Protein AF-A0A8K0N7I7-F1 (afdb_monomer)

Organism: Cocos nucifera (NCBI:txid13894)

Sequence (307 aa):
MAELRREDPPRVVSVLSSVLRRVAELNDLAMHGRLAAPRHRASAFHVPRIPGISVHSYLERIFRHADCSPTCYVVAYVYLDRFTQRQPPVFINSLNIHRLLLTSILTAVKFMERMKETTNSSKKNTHQTEVEHDRNSHVYQPAWEPNMVSNGPLENAAARNKVEETSHEFRTILRKVFEEVESKSREAEQAMHLDHIAFKLFREKYGLGDDRKYVGSVPGVEVGDEFHLRVELCIVGLHHQHLAGIDFVNQGEKNVAISIASSGRYSDVKGKSDILIYPGSGMPNKDQTLDHGNLALKNIMETKTPV

Radius of gyration: 25.12 Å; Cα contacts (8 Å, |Δi|>4): 268; chains: 1; bounding box: 60×65×74 Å

Nearest PDB structures (foldseek):
  6a5n-assembly1_A  TM=9.234E-01  e=1.129E-08  Arabidopsis thaliana
  6a5k-assembly1_A  TM=8.564E-01  e=2.926E-06  Arabidopsis thaliana
  4qeo-assembly1_A  TM=7.665E-01  e=1.211E-04  Arabidopsis thaliana
  8qhc-assembly1_A  TM=2.001E-01  e=5.006E+00  Legionella pneumophila

Solvent-accessible surface area (backbone atoms only — not comparable to full-atom values): 18660 Å² total; per-residue (Å²): 135,83,81,76,78,84,71,76,76,57,68,66,50,62,52,50,25,53,51,53,47,51,48,12,53,54,42,48,57,60,55,76,73,55,86,75,82,71,86,65,72,77,52,93,40,57,48,100,59,65,66,96,62,52,61,46,64,47,50,46,48,46,53,79,70,61,85,57,60,76,64,27,56,58,48,13,49,56,47,49,55,53,47,38,69,76,38,76,87,56,76,59,19,68,39,24,45,71,49,46,50,50,53,26,32,55,51,26,46,54,50,54,47,50,57,53,44,54,67,48,48,77,63,64,83,72,73,87,74,77,93,72,83,76,88,66,83,78,80,81,64,77,74,74,62,98,79,70,95,69,74,52,75,64,57,47,50,52,31,27,52,49,42,53,50,52,52,51,52,47,52,51,44,36,49,52,54,48,53,58,44,53,78,72,51,91,72,89,86,45,56,82,57,44,53,52,50,28,47,51,53,42,37,74,72,72,46,71,71,78,93,65,77,49,48,48,80,47,80,38,63,58,96,84,71,87,70,96,45,64,63,54,33,37,75,66,50,62,34,82,45,84,79,55,51,50,31,67,46,80,57,91,97,42,48,29,32,28,26,72,57,91,76,72,86,54,91,59,48,74,59,66,99,90,45,79,50,78,80,70,71,62,59,90,100,50,84,66,61,86,44,72,54,40,34,7,54,52,38,20,69,76,71,69,51,55,97

pLDDT: mean 72.7, std 19.6, range [24.25, 96.19]

Foldseek 3Di:
DDDQPPDDPPVLLVVCLVVLVVQQVVVVVVVVPDPDDDPPPCPPQFDPDQDPDRSSRLSVVCVSPVVADSVLSVQLVVVLVVVCVVPVVDGRHRRGVSSSSVVSSVVSRVVVVVVVVVVCVVVVVPDDDDDPPPPDDLDDDAPDDPPPPDPDPVNLVVLQVVLVVLLVQLVVLLVVLVVVVVVVDDDDSCNVVSNVVSLVVSCVVPNQPPLRADFPDQRSDDPPDDDPALSSCCSSRVAVDNPDQWDWDDDPPAIATRGGDDDVPDVFDCDPPPDTDDDDDDDPPDDDDCDDRNVNPVVCVVVVTDD

Mean predicted aligned error: 17.74 Å

Structure (mmCIF, N/CA/C/O backbone):
data_AF-A0A8K0N7I7-F1
#
_entry.id   AF-A0A8K0N7I7-F1
#
loop_
_atom_site.group_PDB
_atom_site.id
_atom_site.type_symbol
_atom_site.label_atom_id
_atom_site.label_alt_id
_atom_site.label_comp_id
_atom_site.label_asym_id
_atom_site.label_entity_id
_atom_site.label_seq_id
_atom_site.pdbx_PDB_ins_code
_atom_site.Cartn_x
_atom_site.Cartn_y
_atom_site.Cartn_z
_atom_site.occupancy
_atom_site.B_iso_or_equiv
_atom_site.auth_seq_id
_atom_site.auth_comp_id
_atom_site.auth_asym_id
_atom_site.auth_atom_id
_atom_site.pdbx_PDB_model_num
ATOM 1 N N . MET A 1 1 ? 4.051 -40.586 -7.585 1.00 33.22 1 MET A N 1
ATOM 2 C CA . MET A 1 1 ? 4.125 -39.626 -8.707 1.00 33.22 1 MET A CA 1
ATOM 3 C C . MET A 1 1 ? 3.005 -38.618 -8.500 1.00 33.22 1 ME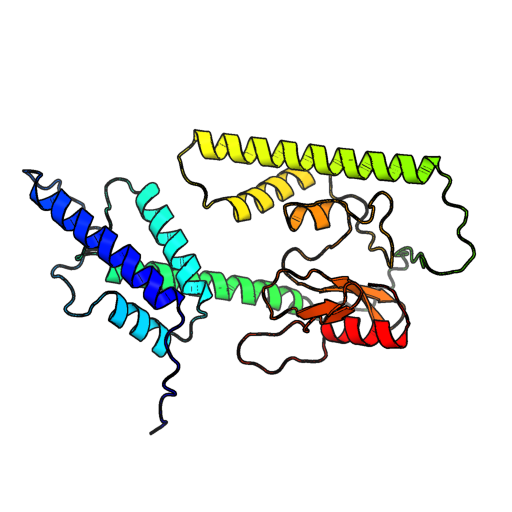T A C 1
ATOM 5 O O . MET A 1 1 ? 1.867 -38.941 -8.797 1.00 33.22 1 MET A O 1
ATOM 9 N N . ALA A 1 2 ? 3.288 -37.486 -7.851 1.00 36.38 2 ALA A N 1
ATOM 10 C CA . ALA A 1 2 ? 2.272 -36.486 -7.525 1.00 36.38 2 ALA A CA 1
ATOM 11 C C . ALA A 1 2 ? 1.927 -35.668 -8.778 1.00 36.38 2 ALA A C 1
ATOM 13 O O . ALA A 1 2 ? 2.822 -35.106 -9.410 1.00 36.38 2 ALA A O 1
ATOM 14 N N . GLU A 1 3 ? 0.648 -35.631 -9.142 1.00 37.75 3 GLU A N 1
ATOM 15 C CA . GLU A 1 3 ? 0.122 -34.763 -10.193 1.00 37.75 3 GLU A CA 1
ATOM 16 C C . GLU A 1 3 ? 0.362 -33.300 -9.802 1.00 37.75 3 GLU A C 1
ATOM 18 O O . GLU A 1 3 ? -0.233 -32.773 -8.862 1.00 37.75 3 GLU A O 1
ATOM 23 N N . LEU A 1 4 ? 1.288 -32.650 -10.510 1.00 49.34 4 LEU A N 1
ATOM 24 C CA . LEU A 1 4 ? 1.547 -31.221 -10.386 1.00 49.34 4 LEU A CA 1
ATOM 25 C C . LEU A 1 4 ? 0.270 -30.491 -10.831 1.00 49.34 4 LEU A C 1
ATOM 27 O O . LEU A 1 4 ? -0.078 -30.532 -12.015 1.00 49.34 4 LEU A O 1
ATOM 31 N N . ARG A 1 5 ? -0.451 -29.872 -9.886 1.00 48.41 5 ARG A N 1
ATOM 32 C CA . ARG A 1 5 ? -1.629 -29.044 -10.178 1.00 48.41 5 ARG A CA 1
ATOM 33 C C . ARG A 1 5 ? -1.272 -28.070 -11.301 1.00 48.41 5 ARG A C 1
ATOM 35 O O . ARG A 1 5 ? -0.332 -27.287 -11.174 1.00 48.41 5 ARG A O 1
ATOM 42 N N . ARG A 1 6 ? -2.003 -28.144 -12.415 1.00 58.25 6 ARG A N 1
ATOM 43 C CA . ARG A 1 6 ? -1.923 -27.171 -13.510 1.00 58.25 6 ARG A CA 1
ATOM 44 C C . ARG A 1 6 ? -2.630 -25.895 -13.062 1.00 58.25 6 ARG A C 1
ATOM 46 O O . ARG A 1 6 ? -3.746 -25.631 -13.484 1.00 58.25 6 ARG A O 1
ATOM 53 N N . GLU A 1 7 ? -2.020 -25.163 -12.136 1.00 67.06 7 GLU A N 1
ATOM 54 C CA . GLU A 1 7 ? -2.433 -23.788 -11.884 1.00 67.06 7 GLU A CA 1
ATOM 55 C C . GLU A 1 7 ? -2.028 -22.946 -13.089 1.00 67.06 7 GLU A C 1
ATOM 57 O O . GLU A 1 7 ? -0.872 -22.983 -13.532 1.00 67.06 7 GLU A O 1
ATOM 62 N N . ASP A 1 8 ? -2.999 -22.221 -13.638 1.00 78.12 8 ASP A N 1
ATOM 63 C CA . ASP A 1 8 ? -2.737 -21.294 -14.725 1.00 78.12 8 ASP A CA 1
ATOM 64 C C . ASP A 1 8 ? -1.762 -20.213 -14.240 1.00 78.12 8 ASP A C 1
ATOM 66 O O . ASP A 1 8 ? -1.921 -19.677 -13.135 1.00 78.12 8 ASP A O 1
ATOM 70 N N . PRO A 1 9 ? -0.736 -19.872 -15.039 1.00 78.81 9 PRO A N 1
ATOM 71 C CA . PRO A 1 9 ? 0.206 -18.842 -14.652 1.00 78.81 9 PRO A CA 1
ATOM 72 C C . PRO A 1 9 ? -0.527 -17.511 -14.430 1.00 78.81 9 PRO A C 1
ATOM 74 O O . PRO A 1 9 ? -1.404 -17.133 -15.216 1.00 78.81 9 PRO A O 1
ATOM 77 N N . PRO A 1 10 ? -0.159 -16.750 -13.388 1.00 81.94 10 PRO A N 1
ATOM 78 C CA . PRO A 1 10 ? -0.830 -15.502 -13.067 1.00 81.94 10 PRO A CA 1
ATOM 79 C C . PRO A 1 10 ? -0.678 -14.510 -14.224 1.00 81.94 10 PRO A C 1
ATOM 81 O O . PRO A 1 10 ? 0.362 -14.464 -14.884 1.00 81.94 10 PRO A O 1
ATOM 84 N N . ARG A 1 11 ? -1.687 -13.652 -14.437 1.00 82.75 11 ARG A N 1
ATOM 85 C CA . ARG A 1 11 ? -1.715 -12.666 -15.542 1.00 82.75 11 ARG A CA 1
ATOM 86 C C . ARG A 1 11 ? -0.416 -11.865 -15.679 1.00 82.75 11 ARG A C 1
ATOM 88 O O . ARG A 1 11 ? 0.007 -11.580 -16.797 1.00 82.75 11 ARG A O 1
ATOM 95 N N . VAL A 1 12 ? 0.251 -11.565 -14.565 1.00 79.12 12 VAL A N 1
ATOM 96 C CA . VAL A 1 12 ? 1.548 -10.871 -14.538 1.00 79.12 12 VAL A CA 1
ATOM 97 C C . VAL A 1 12 ? 2.622 -11.557 -15.396 1.00 79.12 12 VAL A C 1
ATOM 99 O O . VAL A 1 12 ? 3.388 -10.868 -16.061 1.00 79.12 12 VAL A O 1
ATOM 102 N N . VAL A 1 13 ? 2.640 -12.893 -15.479 1.00 88.25 13 VAL A N 1
ATOM 103 C CA . VAL A 1 13 ? 3.570 -13.650 -16.336 1.00 88.25 13 VAL A CA 1
ATOM 104 C C . VAL A 1 13 ? 3.322 -13.332 -17.810 1.00 88.25 13 VAL A C 1
ATOM 106 O O . VAL A 1 13 ? 4.264 -13.059 -18.556 1.00 88.25 13 VAL A O 1
ATOM 109 N N . SER A 1 14 ? 2.057 -13.311 -18.238 1.00 83.88 14 SER A N 1
ATOM 110 C CA . SER A 1 14 ? 1.685 -12.997 -19.626 1.00 83.88 14 SER A CA 1
ATOM 111 C C . SER A 1 14 ? 2.028 -11.553 -20.018 1.00 83.88 14 SER A C 1
ATOM 113 O O . SER A 1 14 ? 2.575 -11.316 -21.097 1.00 83.88 14 SER A O 1
ATOM 115 N N . VAL A 1 15 ? 1.800 -10.598 -19.111 1.00 78.88 15 VAL A N 1
ATOM 116 C CA . VAL A 1 15 ? 2.093 -9.175 -19.337 1.00 78.88 15 VAL A CA 1
ATOM 117 C C . VAL A 1 15 ? 3.601 -8.939 -19.394 1.00 78.88 15 VAL A C 1
ATOM 119 O O . VAL A 1 15 ? 4.099 -8.404 -20.384 1.00 78.88 15 VAL A O 1
ATOM 122 N N . LEU A 1 16 ? 4.348 -9.403 -18.386 1.00 80.38 16 LEU A N 1
ATOM 123 C CA . LEU A 1 16 ? 5.799 -9.207 -18.323 1.00 80.38 16 LEU A CA 1
ATOM 124 C C . LEU A 1 16 ? 6.529 -9.889 -19.471 1.00 80.38 16 LEU A C 1
ATOM 126 O O . LEU A 1 16 ? 7.431 -9.298 -20.059 1.00 80.38 16 LEU A O 1
ATOM 130 N N . SER A 1 17 ? 6.131 -11.114 -19.823 1.00 87.62 17 SER A N 1
ATOM 131 C CA . SER A 1 17 ? 6.724 -11.800 -20.973 1.00 87.62 17 SER A CA 1
ATOM 132 C C . SER A 1 17 ? 6.496 -11.036 -22.273 1.00 87.62 17 SER A C 1
ATOM 134 O O . SER A 1 17 ? 7.425 -10.929 -23.068 1.00 87.62 17 SER A O 1
ATOM 136 N N . SER A 1 18 ? 5.306 -10.466 -22.474 1.00 81.19 18 SER A N 1
ATOM 137 C CA . SER A 1 18 ? 4.990 -9.687 -23.674 1.00 81.19 18 SER A CA 1
ATOM 138 C C . SER A 1 18 ? 5.817 -8.405 -23.759 1.00 81.19 18 SER A C 1
ATOM 140 O O . SER A 1 18 ? 6.417 -8.144 -24.803 1.00 81.19 18 SER A O 1
ATOM 142 N N . VAL A 1 19 ? 5.897 -7.643 -22.662 1.00 79.31 19 VAL A N 1
A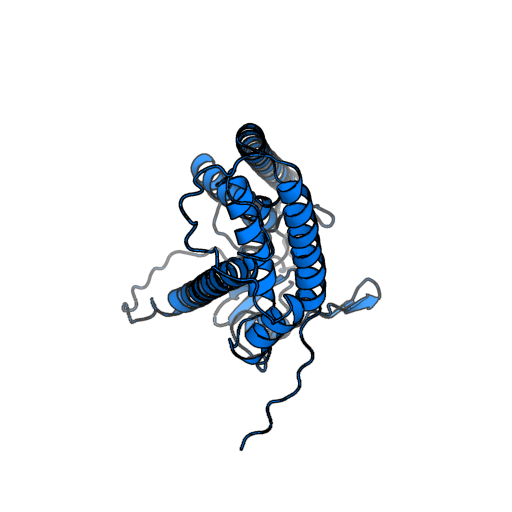TOM 143 C CA . VAL A 1 19 ? 6.658 -6.385 -22.590 1.00 79.31 19 VAL A CA 1
ATOM 144 C C . VAL A 1 19 ? 8.154 -6.640 -22.759 1.00 79.31 19 VAL A C 1
ATOM 146 O O . VAL A 1 19 ? 8.779 -6.072 -23.651 1.00 79.31 19 VAL A O 1
ATOM 149 N N . LEU A 1 20 ? 8.734 -7.532 -21.953 1.00 82.69 20 LEU A N 1
ATOM 150 C CA . LEU A 1 20 ? 10.181 -7.747 -21.944 1.00 82.69 20 LEU A CA 1
ATOM 151 C C . LEU A 1 20 ? 10.674 -8.416 -23.229 1.00 82.69 20 LEU A C 1
ATOM 153 O O . LEU A 1 20 ? 11.738 -8.053 -23.726 1.00 82.69 20 LEU A O 1
ATOM 157 N N . ARG A 1 21 ? 9.889 -9.330 -23.819 1.00 90.12 21 ARG A N 1
ATOM 158 C CA . ARG A 1 21 ? 10.181 -9.855 -25.161 1.00 90.12 21 ARG A CA 1
ATOM 159 C C . ARG A 1 21 ? 10.234 -8.720 -26.183 1.00 90.12 21 ARG A C 1
ATOM 1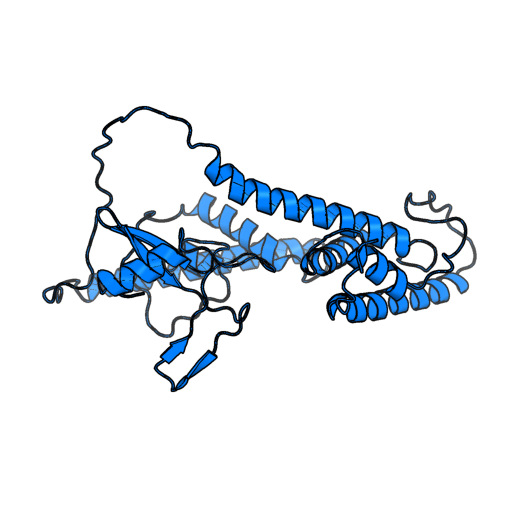61 O O . ARG A 1 21 ? 11.191 -8.650 -26.942 1.00 90.12 21 ARG A O 1
ATOM 168 N N . ARG A 1 22 ? 9.241 -7.822 -26.188 1.00 74.25 22 ARG A N 1
ATOM 169 C CA . ARG A 1 22 ? 9.184 -6.712 -27.149 1.00 74.25 22 ARG A CA 1
ATOM 170 C C . ARG A 1 22 ? 10.372 -5.762 -26.996 1.00 74.25 22 ARG A C 1
ATOM 172 O O . ARG A 1 22 ? 10.943 -5.348 -27.998 1.00 74.25 22 ARG A O 1
ATOM 179 N N . VAL A 1 23 ? 10.754 -5.442 -25.760 1.00 80.06 23 VAL A N 1
ATOM 180 C CA . VAL A 1 23 ? 11.943 -4.626 -25.467 1.00 80.06 23 VAL A CA 1
ATOM 181 C C . VAL A 1 23 ? 13.214 -5.313 -25.971 1.00 80.06 23 VAL A C 1
ATOM 183 O O . VAL A 1 23 ? 14.020 -4.672 -26.640 1.00 80.06 23 VAL A O 1
ATOM 186 N N . ALA A 1 24 ? 13.374 -6.614 -25.710 1.00 84.94 24 ALA A N 1
ATOM 187 C CA . ALA A 1 24 ? 14.527 -7.377 -26.180 1.00 84.94 24 ALA A CA 1
ATOM 188 C C . ALA A 1 24 ? 14.625 -7.393 -27.714 1.00 84.94 24 ALA A C 1
ATOM 190 O O . ALA A 1 24 ? 15.687 -7.091 -28.247 1.00 84.94 24 ALA A O 1
ATOM 191 N N . GLU A 1 25 ? 13.516 -7.654 -28.413 1.00 84.62 25 GLU A N 1
ATOM 192 C CA . GLU A 1 25 ? 13.453 -7.649 -29.882 1.00 84.62 25 GLU A CA 1
ATOM 193 C C . GLU A 1 25 ? 13.809 -6.276 -30.473 1.00 84.62 25 GLU A C 1
ATOM 195 O O . GLU A 1 25 ? 14.590 -6.188 -31.419 1.00 84.62 25 GLU A O 1
ATOM 200 N N . LEU A 1 26 ? 13.267 -5.187 -29.913 1.00 73.38 26 LEU A N 1
ATOM 201 C CA . LEU A 1 26 ? 13.574 -3.827 -30.372 1.00 73.38 26 LEU A CA 1
ATOM 202 C C . LEU A 1 26 ? 15.047 -3.467 -30.149 1.00 73.38 26 LEU A C 1
ATOM 204 O O . LEU A 1 26 ? 15.668 -2.850 -31.014 1.00 73.38 26 LEU A O 1
ATOM 208 N N . ASN A 1 27 ? 15.617 -3.880 -29.018 1.00 78.44 27 ASN A N 1
ATOM 209 C CA . ASN A 1 27 ? 17.022 -3.643 -28.709 1.00 78.44 27 ASN A CA 1
ATOM 210 C C . ASN A 1 27 ? 17.954 -4.501 -29.570 1.00 78.44 27 ASN A C 1
ATOM 212 O O . ASN A 1 27 ? 18.985 -4.000 -30.015 1.00 78.44 27 ASN A O 1
ATOM 216 N N . ASP A 1 28 ? 17.588 -5.753 -29.862 1.00 80.25 28 ASP A N 1
ATOM 217 C CA . ASP A 1 28 ? 18.315 -6.590 -30.818 1.00 80.25 28 ASP A CA 1
ATOM 218 C C . ASP A 1 28 ? 18.369 -5.893 -32.184 1.00 80.25 28 ASP A C 1
ATOM 220 O O . ASP A 1 28 ? 19.452 -5.727 -32.744 1.00 80.25 28 ASP A O 1
ATOM 224 N N . LEU A 1 29 ? 17.236 -5.391 -32.690 1.00 77.06 29 LEU A N 1
ATOM 225 C CA . LEU A 1 29 ? 17.173 -4.649 -33.957 1.00 77.06 29 LEU A CA 1
ATOM 226 C C . LEU A 1 29 ? 18.020 -3.367 -33.935 1.00 77.06 29 LEU A C 1
ATOM 228 O O . LEU A 1 29 ? 18.762 -3.104 -34.881 1.00 77.06 29 LEU A O 1
ATOM 232 N N . ALA A 1 30 ? 17.959 -2.590 -32.851 1.00 67.75 30 ALA A N 1
ATOM 233 C CA . ALA A 1 30 ? 18.739 -1.360 -32.700 1.00 67.75 30 ALA A CA 1
ATOM 234 C C . ALA A 1 30 ? 20.260 -1.612 -32.690 1.00 67.75 30 ALA A C 1
ATOM 236 O O . ALA A 1 30 ? 21.035 -0.759 -33.131 1.00 67.75 30 ALA A O 1
ATOM 237 N N . MET A 1 31 ? 20.694 -2.788 -32.226 1.00 64.19 31 MET A N 1
ATOM 238 C CA . MET A 1 31 ? 22.105 -3.184 -32.198 1.00 64.19 31 MET A CA 1
ATOM 239 C C . MET A 1 31 ? 22.635 -3.658 -33.558 1.00 64.19 31 MET A C 1
ATOM 241 O O . MET A 1 31 ? 23.834 -3.541 -33.801 1.00 64.19 31 MET A O 1
ATOM 245 N N . HIS A 1 32 ? 21.777 -4.110 -34.481 1.00 57.91 32 HIS A N 1
ATOM 246 C CA . HIS A 1 32 ? 22.193 -4.516 -35.834 1.00 57.91 32 HIS A CA 1
ATOM 247 C C . HIS A 1 32 ? 22.617 -3.328 -36.728 1.00 57.91 32 HIS A C 1
ATOM 249 O O . HIS A 1 32 ? 23.253 -3.541 -37.758 1.00 57.91 32 HIS A O 1
ATOM 255 N N . GLY A 1 33 ? 22.307 -2.080 -36.344 1.00 48.00 33 GLY A N 1
ATOM 256 C CA . GLY A 1 33 ? 22.622 -0.865 -37.115 1.00 48.00 33 GLY A CA 1
ATOM 257 C C . GLY A 1 33 ? 23.889 -0.103 -36.696 1.00 48.00 33 GLY A C 1
ATOM 258 O O . GLY A 1 33 ? 24.242 0.879 -37.347 1.00 48.00 33 GLY A O 1
ATOM 259 N N . ARG A 1 34 ? 24.582 -0.507 -35.620 1.00 49.75 34 ARG A N 1
ATOM 260 C CA . ARG A 1 34 ? 25.797 0.171 -35.128 1.00 49.75 34 ARG A CA 1
ATOM 261 C C . ARG A 1 34 ? 27.046 -0.648 -35.470 1.00 49.75 34 ARG A C 1
ATOM 263 O O . ARG A 1 34 ? 27.320 -1.668 -34.846 1.00 49.75 34 ARG A O 1
ATOM 270 N N . LEU A 1 35 ? 27.811 -0.187 -36.464 1.00 39.72 35 LEU A N 1
ATOM 271 C CA . LEU A 1 35 ? 29.167 -0.671 -36.739 1.00 39.72 35 LEU A CA 1
ATOM 272 C C . LEU A 1 35 ? 30.032 -0.541 -35.472 1.00 39.72 35 LEU A C 1
ATOM 274 O O . LEU A 1 35 ? 30.038 0.505 -34.829 1.00 39.72 35 LEU A O 1
ATOM 278 N N . ALA A 1 36 ? 30.793 -1.597 -35.184 1.00 38.31 36 ALA A N 1
ATOM 279 C CA . ALA A 1 36 ? 31.750 -1.746 -34.087 1.00 38.31 36 ALA A CA 1
ATOM 280 C C . ALA A 1 36 ? 31.150 -1.941 -32.681 1.00 38.31 36 ALA A C 1
ATOM 282 O O . ALA A 1 36 ? 30.729 -1.016 -31.988 1.00 38.31 36 ALA A O 1
ATOM 283 N N . ALA A 1 37 ? 31.235 -3.194 -32.228 1.00 50.78 37 ALA A N 1
ATOM 284 C CA . ALA A 1 37 ? 31.134 -3.577 -30.832 1.00 50.78 37 ALA A CA 1
ATOM 285 C C . ALA A 1 37 ? 32.043 -2.692 -29.958 1.00 50.78 37 ALA A C 1
ATOM 287 O O . ALA A 1 37 ? 33.265 -2.696 -30.147 1.00 50.78 37 ALA A O 1
ATOM 288 N N . PRO A 1 38 ? 31.515 -2.020 -28.923 1.00 38.88 38 PRO A N 1
ATOM 289 C CA . PRO A 1 38 ? 32.333 -1.762 -27.761 1.00 38.88 38 PRO A CA 1
ATOM 290 C C . PRO A 1 38 ? 32.669 -3.130 -27.175 1.00 38.88 38 PRO A C 1
ATOM 292 O O . PRO A 1 38 ? 31.822 -4.026 -27.143 1.00 38.88 38 PRO A O 1
ATOM 295 N N . ARG A 1 39 ? 33.893 -3.292 -26.674 1.00 47.03 39 ARG A N 1
ATOM 296 C CA . ARG A 1 39 ? 34.232 -4.323 -25.693 1.00 47.03 39 ARG A CA 1
ATOM 297 C C . ARG A 1 39 ? 33.330 -4.129 -24.474 1.00 47.03 39 ARG A C 1
ATOM 299 O O . ARG A 1 39 ? 33.747 -3.587 -23.455 1.00 47.03 39 ARG A O 1
ATOM 306 N N . HIS A 1 40 ? 32.076 -4.542 -24.581 1.00 47.12 40 HIS A N 1
ATOM 307 C CA . HIS A 1 40 ? 31.241 -4.795 -23.443 1.00 47.12 40 HIS A CA 1
ATOM 308 C C . HIS A 1 40 ? 32.013 -5.837 -22.664 1.00 47.12 40 HIS A C 1
ATOM 310 O O . HIS A 1 40 ? 32.131 -6.977 -23.114 1.00 47.12 40 HIS A O 1
ATOM 316 N N . ARG A 1 41 ? 32.599 -5.443 -21.524 1.00 46.62 41 ARG A N 1
ATOM 317 C CA . ARG A 1 41 ? 32.887 -6.406 -20.461 1.00 46.62 41 ARG A CA 1
ATOM 318 C C . ARG A 1 41 ? 31.664 -7.300 -20.430 1.00 46.62 41 ARG A C 1
ATOM 320 O O . ARG A 1 41 ? 30.581 -6.761 -20.198 1.00 46.62 41 ARG A O 1
ATOM 327 N N . ALA A 1 42 ? 31.816 -8.567 -20.817 1.00 53.66 42 ALA A N 1
ATOM 328 C CA . ALA A 1 42 ? 30.697 -9.481 -20.933 1.00 53.66 42 ALA A CA 1
ATOM 329 C C . ALA A 1 42 ? 29.964 -9.398 -19.599 1.00 53.66 42 ALA A C 1
ATOM 331 O O . ALA A 1 42 ? 30.495 -9.816 -18.569 1.00 53.66 42 ALA A O 1
ATOM 332 N N . SER A 1 43 ? 28.825 -8.701 -19.590 1.00 61.44 43 SER A N 1
ATOM 333 C CA . SER A 1 43 ? 28.066 -8.530 -18.363 1.00 61.44 43 SER A CA 1
ATOM 334 C C . SER A 1 43 ? 27.729 -9.946 -17.921 1.00 61.44 43 SER A C 1
ATOM 336 O O . SER A 1 43 ? 27.412 -10.778 -18.775 1.00 61.44 43 SER A O 1
ATOM 338 N N . ALA A 1 44 ? 27.839 -10.244 -16.625 1.00 76.56 44 ALA A N 1
ATOM 339 C CA . ALA A 1 44 ? 27.643 -11.596 -16.090 1.00 76.56 44 ALA A CA 1
ATOM 340 C C . ALA A 1 44 ? 26.307 -12.235 -16.537 1.00 76.56 44 ALA A C 1
ATOM 342 O O . ALA A 1 44 ? 26.132 -13.452 -16.475 1.00 76.56 44 ALA A O 1
ATOM 343 N N . PHE A 1 45 ? 25.381 -11.414 -17.036 1.00 83.00 45 PHE A N 1
ATOM 344 C CA . PHE A 1 45 ? 24.072 -11.790 -17.539 1.00 83.00 45 PHE A CA 1
ATOM 345 C C . PHE A 1 45 ? 24.016 -12.183 -19.025 1.00 83.00 45 PHE A C 1
ATOM 347 O O . PHE A 1 45 ? 23.027 -12.784 -19.422 1.00 83.00 45 PHE A O 1
ATOM 354 N N . HIS A 1 46 ? 25.037 -11.922 -19.848 1.00 85.25 46 HIS A N 1
ATOM 355 C CA . HIS A 1 46 ? 25.023 -12.364 -21.250 1.00 85.25 46 HIS A CA 1
ATOM 356 C C . HIS A 1 46 ? 25.342 -13.858 -21.363 1.00 85.25 46 HIS A C 1
ATOM 358 O O . HIS A 1 46 ? 26.288 -14.360 -20.749 1.00 85.25 46 HIS A O 1
ATOM 364 N N . VAL A 1 47 ? 24.547 -14.573 -22.156 1.00 84.19 47 VAL A N 1
ATOM 365 C CA . VAL A 1 47 ? 24.828 -15.938 -22.605 1.00 84.19 47 VAL A CA 1
ATOM 366 C C . VAL A 1 47 ? 25.459 -15.929 -24.002 1.00 84.19 47 VAL A C 1
ATOM 368 O O . VAL A 1 47 ? 25.188 -15.029 -24.793 1.00 84.19 47 VAL A O 1
ATOM 371 N N . PRO A 1 48 ? 26.293 -16.933 -24.338 1.00 82.69 48 PRO A N 1
ATOM 372 C CA . PRO A 1 48 ? 26.976 -17.005 -25.633 1.00 82.69 48 PRO A CA 1
ATOM 373 C C . PRO A 1 48 ? 26.036 -17.295 -26.814 1.00 82.69 48 PRO A C 1
ATOM 375 O O . PRO A 1 48 ? 26.427 -17.106 -27.963 1.00 82.69 48 PRO A O 1
ATOM 378 N N . ARG A 1 49 ? 24.820 -17.792 -26.553 1.00 85.81 49 ARG A N 1
ATOM 379 C CA . ARG A 1 49 ? 23.780 -18.069 -27.554 1.00 85.81 49 ARG A CA 1
ATOM 380 C C . ARG A 1 49 ? 22.397 -17.804 -26.966 1.00 85.81 49 ARG A C 1
ATOM 382 O O . ARG A 1 49 ? 22.197 -18.010 -25.769 1.00 85.81 49 ARG A O 1
ATOM 389 N N . ILE A 1 50 ? 21.458 -17.392 -27.819 1.00 87.62 50 ILE A N 1
ATOM 390 C CA . ILE A 1 50 ? 20.062 -17.138 -27.441 1.00 87.62 50 ILE A CA 1
ATOM 391 C C . ILE A 1 50 ? 19.436 -18.442 -26.916 1.00 87.62 50 ILE A C 1
ATOM 393 O O . ILE A 1 50 ? 19.537 -19.474 -27.590 1.00 87.62 50 ILE A O 1
ATOM 397 N N . PRO A 1 51 ? 18.798 -18.438 -25.731 1.00 91.31 51 PRO A N 1
ATOM 398 C CA . PRO A 1 51 ? 18.108 -19.616 -25.222 1.00 91.31 51 PRO A CA 1
ATOM 399 C C . PRO A 1 51 ? 16.956 -20.040 -26.142 1.00 91.31 51 PRO A C 1
ATOM 401 O O . PRO A 1 51 ? 16.126 -19.222 -26.522 1.00 91.31 51 PRO A O 1
ATOM 404 N N . GLY A 1 52 ? 16.840 -21.341 -26.431 1.00 93.06 52 GLY A N 1
ATOM 405 C CA . GLY A 1 52 ? 15.739 -21.897 -27.239 1.00 93.06 52 GLY A CA 1
ATOM 406 C C . GLY A 1 52 ? 14.367 -21.904 -26.546 1.00 93.06 52 GLY A C 1
ATOM 407 O O . GLY A 1 52 ? 13.403 -22.430 -27.091 1.00 93.06 52 GLY A O 1
ATOM 408 N N . ILE A 1 53 ? 14.274 -21.353 -25.333 1.00 94.81 53 ILE A N 1
ATOM 409 C CA . ILE A 1 53 ? 13.029 -21.209 -24.580 1.00 94.81 53 ILE A CA 1
ATOM 410 C C . ILE A 1 53 ? 12.543 -19.763 -24.659 1.00 94.81 53 ILE A C 1
ATOM 412 O O . ILE A 1 53 ? 13.316 -18.831 -24.444 1.00 94.81 53 ILE A O 1
ATOM 416 N N . SER A 1 54 ? 11.251 -19.561 -24.921 1.00 96.19 54 SER A N 1
ATOM 417 C CA . SER A 1 54 ? 10.668 -18.216 -24.939 1.00 96.19 54 SER A CA 1
ATOM 418 C C . SER A 1 54 ? 10.693 -17.566 -23.548 1.00 96.19 54 SER A C 1
ATOM 420 O O . SER A 1 54 ? 10.694 -18.256 -22.527 1.00 96.19 54 SER A O 1
ATOM 422 N N . VAL A 1 55 ? 10.651 -16.231 -23.492 1.00 95.12 55 VAL A N 1
ATOM 423 C CA . VAL A 1 55 ? 10.538 -15.482 -22.225 1.00 95.12 55 VAL A CA 1
ATOM 424 C C . VAL A 1 55 ? 9.299 -15.921 -21.435 1.00 95.12 55 VAL A C 1
ATOM 426 O O . VAL A 1 55 ? 9.368 -16.107 -20.223 1.00 95.12 55 VAL A O 1
ATOM 429 N N . HIS A 1 56 ? 8.179 -16.149 -22.127 1.00 95.50 56 HIS A N 1
ATOM 430 C CA . HIS A 1 56 ? 6.930 -16.604 -21.520 1.00 95.50 56 HIS A CA 1
ATOM 431 C C . HIS A 1 56 ? 7.077 -17.981 -20.871 1.00 95.50 56 HIS A C 1
ATOM 433 O O . HIS A 1 56 ? 6.861 -18.128 -19.671 1.00 95.50 56 HIS A O 1
ATOM 439 N N . SER A 1 57 ? 7.531 -18.970 -21.644 1.00 94.75 57 SER A N 1
ATOM 440 C CA . SER A 1 57 ? 7.745 -20.336 -21.155 1.00 94.75 57 SER A CA 1
ATOM 441 C C . SER A 1 57 ? 8.794 -20.386 -20.042 1.00 94.75 57 SER A C 1
ATOM 443 O O . SER A 1 57 ? 8.733 -21.245 -19.167 1.00 94.75 57 SER A O 1
ATOM 445 N N . TYR A 1 58 ? 9.765 -19.471 -20.054 1.00 95.81 58 TYR A N 1
ATOM 446 C CA . TYR A 1 58 ? 10.766 -19.362 -19.002 1.00 95.81 58 TYR A CA 1
ATOM 447 C C . TYR A 1 58 ? 10.179 -18.833 -17.688 1.00 95.81 58 TYR A C 1
ATOM 449 O O . TYR A 1 58 ? 10.363 -19.468 -16.652 1.00 95.81 58 TYR A O 1
ATOM 457 N N . LEU A 1 59 ? 9.426 -17.728 -17.722 1.00 93.31 59 LEU A N 1
ATOM 458 C CA . LEU A 1 59 ? 8.732 -17.193 -16.543 1.00 93.31 59 LEU A CA 1
ATOM 459 C C . LEU A 1 59 ? 7.706 -18.181 -15.984 1.00 93.31 59 LEU A C 1
ATOM 461 O O . LEU A 1 59 ? 7.608 -18.349 -14.773 1.00 93.31 59 LEU A O 1
ATOM 465 N N . GLU A 1 60 ? 6.991 -18.884 -16.857 1.00 92.00 60 GLU A N 1
ATOM 466 C CA . GLU A 1 60 ? 6.045 -19.921 -16.459 1.00 92.00 60 GLU A CA 1
ATOM 467 C C . GLU A 1 60 ? 6.743 -21.098 -15.756 1.00 92.00 60 GLU A C 1
ATOM 469 O O . GLU A 1 60 ? 6.260 -21.591 -14.738 1.00 92.00 60 GLU A O 1
ATOM 474 N N . ARG A 1 61 ? 7.920 -21.524 -16.236 1.00 93.44 61 ARG A N 1
ATOM 475 C CA . ARG A 1 61 ? 8.733 -22.531 -15.534 1.00 93.44 61 ARG A CA 1
ATOM 476 C C . ARG A 1 61 ? 9.178 -22.045 -14.161 1.00 93.44 61 ARG A C 1
ATOM 478 O O . ARG A 1 61 ? 9.127 -22.825 -13.218 1.00 93.44 61 ARG A O 1
ATOM 485 N N . ILE A 1 62 ? 9.600 -20.787 -14.033 1.00 92.00 62 ILE A N 1
ATOM 486 C CA . ILE A 1 62 ? 9.953 -20.225 -12.722 1.00 92.00 62 ILE A CA 1
ATOM 487 C C . ILE A 1 62 ? 8.726 -20.263 -11.804 1.00 92.00 62 ILE A C 1
ATOM 489 O O . ILE A 1 62 ? 8.849 -20.702 -10.668 1.00 92.00 62 ILE A O 1
ATOM 493 N N . PHE A 1 63 ? 7.537 -19.917 -12.298 1.00 87.38 63 PHE A N 1
ATOM 494 C CA . PHE A 1 63 ? 6.309 -19.944 -11.498 1.00 87.38 63 PHE A CA 1
ATOM 495 C C . PHE A 1 63 ? 5.992 -21.353 -10.993 1.00 87.38 63 PHE A C 1
ATOM 497 O O . PHE A 1 63 ? 5.772 -21.545 -9.802 1.00 87.38 63 PHE A O 1
ATOM 504 N N . ARG A 1 64 ? 6.070 -22.352 -11.876 1.00 84.81 64 ARG A N 1
ATOM 505 C CA . ARG A 1 64 ? 5.773 -23.750 -11.531 1.00 84.81 64 ARG A CA 1
ATOM 506 C C . ARG A 1 64 ? 6.807 -24.411 -10.617 1.00 84.81 64 ARG A C 1
ATOM 508 O O . ARG A 1 64 ? 6.503 -25.447 -10.034 1.00 84.81 64 ARG A O 1
ATOM 515 N N . HIS A 1 65 ? 8.031 -23.887 -10.543 1.00 84.56 65 HIS A N 1
ATOM 516 C CA . HIS A 1 65 ? 9.141 -24.575 -9.870 1.00 84.56 65 HIS A CA 1
ATOM 517 C C . HIS A 1 65 ? 9.787 -23.798 -8.717 1.00 84.56 65 HIS A C 1
ATOM 519 O O . HIS A 1 65 ? 10.463 -24.420 -7.905 1.00 84.56 65 HIS A O 1
ATOM 525 N N . ALA A 1 66 ? 9.622 -22.475 -8.633 1.00 77.62 66 ALA A N 1
ATOM 526 C CA . ALA A 1 66 ? 10.324 -21.633 -7.658 1.00 77.62 66 ALA A CA 1
ATOM 527 C C . ALA A 1 66 ? 9.475 -21.228 -6.438 1.00 77.62 66 ALA A C 1
ATOM 529 O O . ALA A 1 66 ? 9.957 -20.439 -5.630 1.00 77.62 66 ALA A O 1
ATOM 530 N N . ASP A 1 67 ? 8.237 -21.733 -6.323 1.00 72.38 67 ASP A N 1
ATOM 531 C CA . ASP A 1 67 ? 7.275 -21.466 -5.232 1.00 72.38 67 ASP A CA 1
ATOM 532 C C . ASP A 1 67 ? 7.271 -19.998 -4.753 1.00 72.38 67 ASP A C 1
ATOM 534 O O . ASP A 1 67 ? 7.311 -19.671 -3.564 1.00 72.38 67 ASP A O 1
ATOM 538 N N . CYS A 1 68 ? 7.306 -19.071 -5.714 1.00 75.88 68 CYS A N 1
ATOM 539 C CA . CYS A 1 68 ? 7.414 -17.646 -5.450 1.00 75.88 68 CYS A CA 1
ATOM 540 C C . CYS A 1 68 ? 6.084 -16.936 -5.719 1.00 75.88 68 CYS A C 1
ATOM 542 O O . CYS A 1 68 ? 5.409 -17.176 -6.720 1.00 75.88 68 CYS A O 1
ATOM 544 N N . SER A 1 69 ? 5.712 -16.017 -4.820 1.00 80.50 69 SER A N 1
ATOM 545 C CA . SER A 1 69 ? 4.484 -15.222 -4.962 1.00 80.50 69 SER A CA 1
ATOM 546 C C . SER A 1 69 ? 4.479 -14.450 -6.293 1.00 80.50 69 SER A C 1
ATOM 548 O O . SER A 1 69 ? 5.529 -13.906 -6.658 1.00 80.50 69 SER A O 1
ATOM 550 N N . PRO A 1 70 ? 3.320 -14.281 -6.967 1.00 81.62 70 PRO A N 1
ATOM 551 C CA . PRO A 1 70 ? 3.185 -13.420 -8.145 1.00 81.62 70 PRO A CA 1
ATOM 552 C C . PRO A 1 70 ? 3.751 -12.002 -7.947 1.00 81.62 70 PRO A C 1
ATOM 554 O O . PRO A 1 70 ? 4.253 -11.396 -8.892 1.00 81.62 70 PRO A O 1
ATOM 557 N N . THR A 1 71 ? 3.760 -11.486 -6.713 1.00 79.19 71 THR A N 1
ATOM 558 C CA . THR A 1 71 ? 4.381 -10.196 -6.363 1.00 79.19 71 THR A CA 1
ATOM 559 C C . THR A 1 71 ? 5.878 -10.151 -6.691 1.00 79.19 71 THR A C 1
ATOM 561 O O . THR A 1 71 ? 6.387 -9.100 -7.072 1.00 79.19 71 THR A O 1
ATOM 564 N N . CYS A 1 72 ? 6.589 -11.281 -6.615 1.00 82.19 72 CYS A N 1
ATOM 565 C CA . CYS A 1 72 ? 8.019 -11.353 -6.926 1.00 82.19 72 CYS A CA 1
ATOM 566 C C . CYS A 1 72 ? 8.304 -11.018 -8.396 1.00 82.19 72 CYS A C 1
ATOM 568 O O . CYS A 1 72 ? 9.373 -10.502 -8.696 1.00 82.19 72 CYS A O 1
ATOM 570 N N . TYR A 1 73 ? 7.352 -11.261 -9.302 1.00 83.88 73 TYR A N 1
ATOM 571 C CA . TYR A 1 73 ? 7.474 -10.926 -10.723 1.00 83.88 73 TYR A CA 1
ATOM 572 C C . TYR A 1 73 ? 7.355 -9.420 -10.964 1.00 83.88 73 TYR A C 1
ATOM 574 O O . TYR A 1 73 ? 8.108 -8.863 -11.758 1.00 83.88 73 TYR A O 1
ATOM 582 N N . VAL A 1 74 ? 6.455 -8.753 -10.236 1.00 84.19 74 VAL A N 1
ATOM 583 C CA . VAL A 1 74 ? 6.320 -7.289 -10.271 1.00 84.19 74 VAL A CA 1
ATOM 584 C C . VAL A 1 74 ? 7.588 -6.633 -9.722 1.00 84.19 74 VAL A C 1
ATOM 586 O O . VAL A 1 74 ? 8.178 -5.781 -10.374 1.00 84.19 74 VAL A O 1
ATOM 589 N N . VAL A 1 75 ? 8.067 -7.091 -8.561 1.00 77.50 75 VAL A N 1
ATOM 590 C CA . VAL A 1 75 ? 9.306 -6.576 -7.952 1.00 77.50 75 VAL A CA 1
ATOM 591 C C . VAL A 1 75 ? 10.535 -6.885 -8.818 1.00 77.50 75 VAL A C 1
ATOM 593 O O . VAL A 1 75 ? 11.457 -6.079 -8.896 1.00 77.50 75 VAL A O 1
ATOM 596 N N . ALA A 1 76 ? 10.558 -8.023 -9.512 1.00 82.75 76 ALA A N 1
ATOM 597 C CA . ALA A 1 76 ? 11.622 -8.338 -10.456 1.00 82.75 76 ALA A CA 1
ATOM 598 C C . ALA A 1 76 ? 11.657 -7.361 -11.638 1.00 82.75 76 ALA A C 1
ATOM 600 O O . ALA A 1 76 ? 12.740 -6.924 -12.016 1.00 82.75 76 ALA A O 1
ATOM 601 N N . TYR A 1 77 ? 10.500 -6.988 -12.192 1.00 83.44 77 TYR A N 1
ATOM 602 C CA . TYR A 1 77 ? 10.421 -5.981 -13.252 1.00 83.44 77 TYR A CA 1
ATOM 603 C C . TYR A 1 77 ? 10.984 -4.631 -12.793 1.00 83.44 77 TYR A C 1
ATOM 605 O O . TYR A 1 77 ? 11.867 -4.096 -13.456 1.00 83.44 77 TYR A O 1
ATOM 613 N N . VAL A 1 78 ? 10.588 -4.179 -11.599 1.00 80.31 78 VAL A N 1
ATOM 614 C CA . VAL A 1 78 ? 11.130 -2.978 -10.936 1.00 80.31 78 VAL A CA 1
ATOM 615 C C . VAL A 1 78 ? 12.662 -3.040 -10.833 1.00 80.31 78 VAL A C 1
ATOM 617 O O . VAL A 1 78 ? 13.378 -2.062 -11.042 1.00 80.31 78 VAL A O 1
ATOM 620 N N . TYR A 1 79 ? 13.223 -4.206 -10.493 1.00 83.94 79 TYR A N 1
ATOM 621 C CA . TYR A 1 79 ? 14.678 -4.374 -10.417 1.00 83.94 79 TYR A CA 1
ATOM 622 C C . TYR A 1 79 ? 15.365 -4.330 -11.780 1.00 83.94 79 TYR A C 1
ATOM 624 O O . TYR A 1 79 ? 16.475 -3.805 -11.864 1.00 83.94 79 TYR A O 1
ATOM 632 N N . LEU A 1 80 ? 14.736 -4.868 -12.825 1.00 81.44 80 LEU A N 1
ATOM 633 C CA . LEU A 1 80 ? 15.268 -4.810 -14.184 1.00 81.44 80 LEU A CA 1
ATOM 634 C C . LEU A 1 80 ? 15.279 -3.388 -14.727 1.00 81.44 80 LEU A C 1
ATOM 636 O O . LEU A 1 80 ? 16.311 -2.957 -15.234 1.00 81.44 80 LEU A O 1
ATOM 640 N N . ASP A 1 81 ? 14.180 -2.665 -14.545 1.00 74.50 81 ASP A N 1
ATOM 641 C CA . ASP A 1 81 ? 14.034 -1.265 -14.933 1.00 74.50 81 ASP A CA 1
ATOM 642 C C . ASP A 1 81 ? 15.143 -0.401 -14.301 1.00 74.50 81 ASP A C 1
ATOM 644 O O . ASP A 1 81 ? 16.005 0.172 -14.981 1.00 74.50 81 ASP A O 1
ATOM 648 N N . ARG A 1 82 ? 15.281 -0.495 -12.973 1.00 72.81 82 ARG A N 1
ATOM 649 C CA . ARG A 1 82 ? 16.357 0.158 -12.207 1.00 72.81 82 ARG A CA 1
ATOM 650 C C . ARG A 1 82 ? 17.761 -0.262 -12.637 1.00 72.81 82 ARG A C 1
ATOM 652 O O . ARG A 1 82 ? 18.688 0.549 -12.585 1.00 72.81 82 ARG A O 1
ATOM 659 N N . PHE A 1 83 ? 17.962 -1.535 -12.977 1.00 74.75 83 PHE A N 1
ATOM 660 C CA . PHE A 1 83 ? 19.260 -2.035 -13.431 1.00 74.75 83 PHE A CA 1
ATOM 661 C C . PHE A 1 83 ? 19.639 -1.410 -14.776 1.00 74.75 83 PHE A C 1
ATOM 663 O O . PHE A 1 83 ? 20.776 -0.963 -14.930 1.00 74.75 83 PHE A O 1
ATOM 670 N N . THR A 1 84 ? 18.685 -1.305 -15.705 1.00 69.25 84 THR A N 1
ATOM 671 C CA . THR A 1 84 ? 18.905 -0.673 -17.013 1.00 69.25 84 THR A CA 1
ATOM 672 C C . THR A 1 84 ? 19.158 0.831 -16.921 1.00 69.25 84 THR A C 1
ATOM 674 O O . THR A 1 84 ? 20.011 1.341 -17.641 1.00 69.25 84 THR A O 1
ATOM 677 N N . GLN A 1 85 ? 18.519 1.532 -15.980 1.00 64.94 85 GLN A N 1
ATOM 678 C CA . GLN A 1 85 ? 18.762 2.962 -15.744 1.00 64.94 85 GLN A CA 1
ATOM 679 C C . GLN A 1 85 ? 20.134 3.234 -15.103 1.00 64.94 85 GLN A C 1
ATOM 681 O O . GLN A 1 85 ? 20.836 4.170 -15.480 1.00 64.94 85 GLN A O 1
ATOM 686 N N . ARG A 1 86 ? 20.547 2.415 -14.122 1.00 63.09 86 ARG A N 1
ATOM 687 C CA . ARG A 1 86 ? 21.798 2.621 -13.360 1.00 63.09 86 ARG A CA 1
ATOM 688 C C . ARG A 1 86 ? 23.049 2.105 -14.052 1.00 63.09 86 ARG A C 1
ATOM 690 O O . ARG A 1 86 ? 24.155 2.459 -13.643 1.00 63.09 86 ARG A O 1
ATOM 697 N N . GLN A 1 87 ? 22.900 1.232 -15.041 1.00 61.00 87 GLN A N 1
ATOM 698 C CA . GLN A 1 87 ? 23.998 0.712 -15.848 1.00 61.00 87 GLN A CA 1
ATOM 699 C C . GLN A 1 87 ? 23.717 1.038 -17.321 1.00 61.00 87 GLN A C 1
ATOM 701 O O . GLN A 1 87 ? 23.359 0.139 -18.084 1.00 61.00 87 GLN A O 1
ATOM 706 N N . PRO A 1 88 ? 23.958 2.295 -17.751 1.00 56.66 88 PRO A N 1
ATOM 707 C CA . PRO A 1 88 ? 23.615 2.770 -19.090 1.00 56.66 88 PRO A CA 1
ATOM 708 C C . PRO A 1 88 ? 24.156 1.949 -20.271 1.00 56.66 88 PRO A C 1
ATOM 710 O O . PRO A 1 88 ? 23.542 2.018 -21.334 1.00 56.66 88 PRO A O 1
ATOM 713 N N . PRO A 1 89 ? 25.269 1.181 -20.179 1.00 57.16 89 PRO A N 1
ATOM 714 C CA . PRO A 1 89 ? 25.687 0.403 -21.336 1.00 57.16 89 PRO A CA 1
ATOM 715 C C . PRO A 1 89 ? 24.899 -0.924 -21.477 1.00 57.16 89 PRO A C 1
ATOM 717 O O . PRO A 1 89 ? 24.925 -1.523 -22.547 1.00 57.16 89 PRO A O 1
ATOM 720 N N . VAL A 1 90 ? 24.185 -1.427 -20.458 1.00 63.47 90 VAL A N 1
ATOM 721 C CA . VAL A 1 90 ? 23.538 -2.756 -20.520 1.00 63.47 90 VAL A CA 1
ATOM 722 C C . VAL A 1 90 ? 22.070 -2.664 -20.949 1.00 63.47 90 VAL A C 1
ATOM 724 O O . VAL A 1 90 ? 21.189 -2.394 -20.140 1.00 63.47 90 VAL A O 1
ATOM 727 N N . PHE A 1 91 ? 21.798 -2.980 -22.215 1.00 74.50 91 PHE A N 1
ATOM 728 C CA . PHE A 1 91 ? 20.440 -3.082 -22.763 1.00 74.50 91 PHE A CA 1
ATOM 729 C C . PHE A 1 91 ? 19.869 -4.492 -22.598 1.00 74.50 91 PHE A C 1
ATOM 731 O O . PHE A 1 91 ? 20.586 -5.474 -22.803 1.00 74.50 91 PHE A O 1
ATOM 738 N N . ILE A 1 92 ? 18.575 -4.610 -22.286 1.00 83.62 92 ILE A N 1
ATOM 739 C CA . ILE A 1 92 ? 17.877 -5.907 -22.289 1.00 83.62 92 ILE A CA 1
ATOM 740 C C . ILE A 1 92 ? 17.779 -6.405 -23.730 1.00 83.62 92 ILE A C 1
ATOM 742 O O . ILE A 1 92 ? 17.269 -5.693 -24.587 1.00 83.62 92 ILE A O 1
ATOM 746 N N . ASN A 1 93 ? 18.255 -7.616 -23.996 1.00 84.38 93 ASN A N 1
ATOM 747 C CA . ASN A 1 93 ? 18.291 -8.219 -25.326 1.00 84.38 9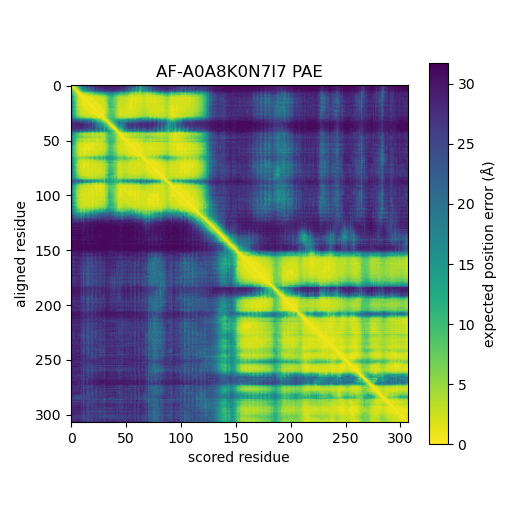3 ASN A CA 1
ATOM 748 C C . ASN A 1 93 ? 18.108 -9.744 -25.238 1.00 84.38 93 ASN A C 1
ATOM 750 O O . ASN A 1 93 ? 18.099 -10.317 -24.140 1.00 84.38 93 ASN A O 1
ATOM 754 N N . SER A 1 94 ? 17.983 -10.427 -26.379 1.00 89.69 94 SER A N 1
ATOM 755 C CA . SER A 1 94 ? 17.733 -11.880 -26.393 1.00 89.69 94 SER A CA 1
ATOM 756 C C . SER A 1 94 ? 18.871 -12.720 -25.794 1.00 89.69 94 SER A C 1
ATOM 758 O O . SER A 1 94 ? 18.665 -13.883 -25.446 1.00 89.69 94 SER A O 1
ATOM 760 N N . LEU A 1 95 ? 20.069 -12.147 -25.636 1.00 88.12 95 LEU A N 1
ATOM 761 C CA . LEU A 1 95 ? 21.232 -12.805 -25.038 1.00 88.12 95 LEU A CA 1
ATOM 762 C C . LEU A 1 95 ? 21.337 -12.610 -23.524 1.00 88.12 95 LEU A C 1
ATOM 764 O O . LEU A 1 95 ? 22.195 -13.238 -22.912 1.00 88.12 95 LEU A O 1
ATOM 768 N N . ASN A 1 96 ? 20.530 -11.760 -22.889 1.00 88.69 96 ASN A N 1
ATOM 769 C CA . ASN A 1 96 ? 20.650 -11.517 -21.446 1.00 88.69 96 ASN A CA 1
ATOM 770 C C . ASN A 1 96 ? 19.328 -11.560 -20.671 1.00 88.69 96 ASN A C 1
ATOM 772 O O . ASN A 1 96 ? 19.355 -11.790 -19.460 1.00 88.69 96 ASN A O 1
ATOM 776 N N . ILE A 1 97 ? 18.184 -11.431 -21.349 1.00 92.31 97 ILE A N 1
ATOM 777 C CA . ILE A 1 97 ? 16.860 -11.332 -20.726 1.00 92.31 97 ILE A CA 1
ATOM 778 C C . ILE A 1 97 ? 16.549 -12.484 -19.759 1.00 92.31 97 ILE A C 1
ATOM 780 O O . ILE A 1 97 ? 16.075 -12.235 -18.654 1.00 92.31 97 ILE A O 1
ATOM 784 N N . HIS A 1 98 ? 16.870 -13.738 -20.098 1.00 94.94 98 HIS A N 1
ATOM 785 C CA . HIS A 1 98 ? 16.592 -14.891 -19.225 1.00 94.94 98 HIS A CA 1
ATOM 786 C C . HIS A 1 98 ? 17.435 -14.898 -17.948 1.00 94.94 98 HIS A C 1
ATOM 788 O O . HIS A 1 98 ? 16.928 -15.216 -16.871 1.00 94.94 98 HIS A O 1
ATOM 794 N N . ARG A 1 99 ? 18.724 -14.549 -18.046 1.00 93.12 99 ARG A N 1
ATOM 795 C CA . ARG A 1 99 ? 19.608 -14.468 -16.874 1.00 93.12 99 ARG A CA 1
ATOM 796 C C . ARG A 1 99 ? 19.233 -13.286 -15.992 1.00 93.12 99 ARG A C 1
ATOM 798 O O . ARG A 1 99 ? 19.158 -13.452 -14.780 1.00 93.12 99 ARG A O 1
ATOM 805 N N . LEU A 1 100 ? 18.948 -12.138 -16.604 1.00 91.56 100 LEU A N 1
ATOM 806 C CA . LEU A 1 100 ? 18.467 -10.949 -15.912 1.00 91.56 100 LEU A CA 1
ATOM 807 C C . LEU A 1 100 ? 17.179 -11.247 -15.140 1.00 91.56 100 LEU A C 1
ATOM 809 O O . LEU A 1 100 ? 17.148 -11.028 -13.934 1.00 91.56 100 LEU A O 1
ATOM 813 N N . LEU A 1 101 ? 16.176 -11.841 -15.798 1.00 94.12 101 LEU A N 1
ATOM 814 C CA . LEU A 1 101 ? 14.913 -12.253 -15.178 1.00 94.12 101 LEU A CA 1
ATOM 815 C C . LEU A 1 101 ? 15.117 -13.194 -13.990 1.00 94.12 101 LEU A C 1
ATOM 817 O O . LEU A 1 101 ? 14.515 -13.000 -12.935 1.00 94.12 101 LEU A O 1
ATOM 821 N N . LEU A 1 102 ? 15.979 -14.202 -14.138 1.00 93.88 102 LEU A N 1
ATOM 822 C CA . LEU A 1 102 ? 16.272 -15.131 -13.051 1.00 93.88 102 LEU A CA 1
ATOM 823 C C . LEU A 1 102 ? 16.889 -14.406 -11.856 1.00 93.88 102 LEU A C 1
ATOM 825 O O . LEU A 1 102 ? 16.416 -14.561 -10.734 1.00 93.88 102 LEU A O 1
ATOM 829 N N . THR A 1 103 ? 17.917 -13.590 -12.087 1.00 91.44 103 THR A N 1
ATOM 830 C CA . THR A 1 103 ? 18.583 -12.851 -11.014 1.00 91.44 103 THR A CA 1
ATOM 831 C C . THR A 1 103 ? 17.636 -11.859 -10.344 1.00 91.44 103 THR A C 1
ATOM 833 O O . THR A 1 103 ? 17.601 -11.796 -9.114 1.00 91.44 103 THR A O 1
ATOM 836 N N . SER A 1 104 ? 16.829 -11.125 -11.113 1.00 89.06 104 SER A N 1
ATOM 837 C CA . SER A 1 104 ? 15.855 -10.183 -10.561 1.00 89.06 104 SER A CA 1
ATOM 838 C C . SER A 1 104 ? 14.785 -10.893 -9.732 1.00 89.06 104 SER A C 1
ATOM 840 O O . SER A 1 104 ? 14.470 -10.432 -8.638 1.00 89.06 104 SER A O 1
ATOM 842 N N . ILE A 1 105 ? 14.279 -12.046 -10.190 1.00 91.94 105 ILE A N 1
ATOM 843 C CA . ILE A 1 105 ? 13.263 -12.814 -9.455 1.00 91.94 105 ILE A CA 1
ATOM 844 C C . ILE A 1 105 ? 13.858 -13.426 -8.188 1.00 91.94 105 ILE A C 1
ATOM 846 O O . ILE A 1 105 ? 13.251 -13.308 -7.132 1.00 91.94 105 ILE A O 1
ATOM 850 N N . LEU A 1 106 ? 15.057 -14.011 -8.242 1.00 88.25 106 LEU A N 1
ATOM 851 C CA . LEU A 1 106 ? 15.719 -14.552 -7.048 1.00 88.25 106 LEU A CA 1
ATOM 852 C C . LEU A 1 106 ? 15.991 -13.462 -6.003 1.00 88.25 106 LEU A C 1
ATOM 854 O O . LEU A 1 106 ? 15.771 -13.667 -4.810 1.00 88.25 106 LEU A O 1
ATOM 858 N N . THR A 1 107 ? 16.413 -12.279 -6.453 1.00 83.94 107 THR A N 1
ATOM 859 C CA . THR A 1 107 ? 16.602 -11.122 -5.570 1.00 83.94 107 THR A CA 1
ATOM 860 C C . THR A 1 107 ? 15.271 -10.688 -4.954 1.00 83.94 107 THR A C 1
ATOM 862 O O . THR A 1 107 ? 15.202 -10.440 -3.750 1.00 83.94 107 THR A O 1
ATOM 865 N N . ALA A 1 108 ? 14.197 -10.648 -5.751 1.00 81.12 108 ALA A N 1
ATOM 866 C CA . ALA A 1 108 ? 12.857 -10.313 -5.280 1.00 81.12 108 ALA A CA 1
ATOM 867 C C . ALA A 1 108 ? 12.336 -11.338 -4.265 1.00 81.12 108 ALA A C 1
ATOM 869 O O . ALA A 1 108 ? 11.799 -10.944 -3.235 1.00 81.12 108 ALA A O 1
ATOM 870 N N . VAL A 1 109 ? 12.553 -12.636 -4.495 1.00 83.25 109 VAL A N 1
ATOM 871 C CA . VAL A 1 109 ? 12.216 -13.698 -3.536 1.00 83.25 109 VAL A CA 1
ATOM 872 C C . VAL A 1 109 ? 12.936 -13.456 -2.216 1.00 83.25 109 VAL A C 1
ATOM 874 O O . VAL A 1 109 ? 12.278 -13.397 -1.179 1.00 83.25 109 VAL A O 1
ATOM 877 N N . LYS A 1 110 ? 14.251 -13.201 -2.243 1.00 82.00 110 LYS A N 1
ATOM 878 C CA . LYS A 1 110 ? 15.015 -12.959 -1.012 1.00 82.00 110 LYS A CA 1
ATOM 879 C C . LYS A 1 110 ? 14.559 -11.705 -0.264 1.00 82.00 110 LYS A C 1
ATOM 881 O O . LYS A 1 110 ? 14.538 -11.681 0.967 1.00 82.00 110 LYS A O 1
ATOM 886 N N . PHE A 1 111 ? 14.189 -10.656 -0.994 1.00 76.25 111 PHE A N 1
ATOM 887 C CA . PHE A 1 111 ? 13.607 -9.448 -0.415 1.00 76.25 111 PHE A CA 1
ATOM 888 C C . PHE A 1 111 ? 12.247 -9.735 0.236 1.00 76.25 111 PHE A C 1
ATOM 890 O O . PHE A 1 111 ? 12.022 -9.363 1.386 1.00 76.25 111 PHE A O 1
ATOM 897 N N . MET A 1 112 ? 11.364 -10.451 -0.462 1.00 69.62 112 MET A N 1
ATOM 898 C CA . MET A 1 112 ? 10.045 -10.818 0.052 1.00 69.62 112 MET A CA 1
ATOM 899 C C . MET A 1 112 ? 10.136 -11.766 1.255 1.00 69.62 112 MET A C 1
ATOM 901 O O . MET A 1 112 ? 9.326 -11.658 2.170 1.00 69.62 112 MET A O 1
ATOM 905 N N . GLU A 1 113 ? 11.127 -12.658 1.299 1.00 71.19 113 GLU A N 1
ATOM 906 C CA . GLU A 1 113 ? 11.453 -13.459 2.484 1.00 71.19 113 GLU A CA 1
ATOM 907 C C . GLU A 1 113 ? 11.869 -12.584 3.659 1.00 71.19 113 GLU A C 1
ATOM 909 O O . GLU A 1 113 ? 11.313 -12.738 4.737 1.00 71.19 113 GLU A O 1
ATOM 914 N N . ARG A 1 114 ? 12.768 -11.612 3.460 1.00 66.00 114 ARG A N 1
ATOM 915 C CA . ARG A 1 114 ? 13.158 -10.674 4.524 1.00 66.00 114 ARG A CA 1
ATOM 916 C C . ARG A 1 114 ? 11.978 -9.870 5.058 1.00 66.00 114 ARG A C 1
ATOM 918 O O . ARG A 1 114 ? 11.894 -9.659 6.257 1.00 66.00 114 ARG A O 1
ATOM 925 N N . MET A 1 115 ? 11.044 -9.468 4.200 1.00 60.94 115 MET A N 1
ATOM 926 C CA . MET A 1 115 ? 9.807 -8.797 4.625 1.00 60.94 115 MET A CA 1
ATOM 927 C C . MET A 1 115 ? 8.885 -9.729 5.436 1.00 60.94 115 MET A C 1
ATOM 929 O O . MET A 1 115 ? 8.201 -9.294 6.366 1.00 60.94 115 MET A O 1
ATOM 933 N N . LYS A 1 116 ? 8.881 -11.031 5.123 1.00 58.69 116 LYS A N 1
ATOM 934 C CA . LYS A 1 116 ? 8.217 -12.066 5.936 1.00 58.69 116 LYS A CA 1
ATOM 935 C C . LYS A 1 116 ? 8.976 -12.341 7.245 1.00 58.69 116 LYS A C 1
ATOM 937 O O . LYS A 1 116 ? 8.376 -12.649 8.266 1.00 58.69 116 LYS A O 1
ATOM 942 N N . GLU A 1 117 ? 10.300 -12.237 7.237 1.00 47.62 117 GLU A N 1
ATOM 943 C CA . GLU A 1 117 ? 11.147 -12.416 8.415 1.00 47.62 117 GLU A CA 1
ATOM 944 C C . GLU A 1 117 ? 11.057 -11.227 9.364 1.00 47.62 117 GLU A C 1
ATOM 946 O O . GLU A 1 117 ? 11.010 -11.457 10.557 1.00 47.62 117 GLU A O 1
ATOM 951 N N . THR A 1 118 ? 10.970 -9.979 8.898 1.00 41.25 118 THR A N 1
ATOM 952 C CA . THR A 1 118 ? 10.775 -8.810 9.775 1.00 41.25 118 THR A CA 1
ATOM 953 C C . THR A 1 118 ? 9.400 -8.829 10.435 1.00 41.25 118 THR A C 1
ATOM 955 O O . THR A 1 118 ? 9.299 -8.571 11.632 1.00 41.25 118 THR A O 1
ATOM 958 N N . THR A 1 119 ? 8.362 -9.258 9.712 1.00 43.75 119 THR A N 1
ATOM 959 C CA . THR A 1 119 ? 7.034 -9.532 10.293 1.00 43.75 119 THR A CA 1
ATOM 960 C C . THR A 1 119 ? 7.047 -10.706 11.287 1.00 43.75 119 THR A C 1
ATOM 962 O O . THR A 1 119 ? 6.285 -10.693 12.253 1.00 43.75 119 THR A O 1
ATOM 965 N N . ASN A 1 120 ? 7.950 -11.682 11.126 1.00 34.78 120 ASN A N 1
ATOM 966 C CA . ASN A 1 120 ? 8.176 -12.769 12.091 1.00 34.78 120 ASN A CA 1
ATOM 967 C C . ASN A 1 120 ? 9.175 -12.418 13.215 1.00 34.78 120 ASN A C 1
ATOM 969 O O . ASN A 1 120 ? 9.120 -13.016 14.284 1.00 34.78 120 ASN A O 1
ATOM 973 N N . SER A 1 121 ? 10.082 -11.460 13.025 1.00 31.17 121 SER A N 1
ATOM 974 C CA . SER A 1 121 ? 11.092 -11.054 14.011 1.00 31.17 121 SER A CA 1
ATOM 975 C C . SER A 1 121 ? 10.496 -10.107 15.047 1.00 31.17 121 SER A C 1
ATOM 977 O O . SER A 1 121 ? 10.903 -10.158 16.205 1.00 31.17 121 SER A O 1
ATOM 979 N N . SER A 1 122 ? 9.432 -9.376 14.694 1.00 37.59 122 SER A N 1
ATOM 980 C CA . SER A 1 122 ? 8.509 -8.788 15.675 1.00 37.59 122 SER A CA 1
ATOM 981 C C . SER A 1 122 ? 7.838 -9.837 16.580 1.00 37.59 122 SER A C 1
ATOM 983 O O . SER A 1 122 ? 7.291 -9.465 17.609 1.00 37.59 122 SER A O 1
ATOM 985 N N . LYS A 1 123 ? 7.911 -11.140 16.249 1.00 41.12 123 LYS A N 1
ATOM 986 C CA . LYS A 1 123 ? 7.464 -12.256 17.106 1.00 41.12 123 LYS A CA 1
ATOM 987 C C . LYS A 1 123 ? 8.605 -12.987 17.839 1.00 41.12 123 LYS A C 1
ATOM 989 O O . LYS A 1 123 ? 8.318 -13.887 18.617 1.00 41.12 123 LYS A O 1
ATOM 994 N N . LYS A 1 124 ? 9.888 -12.654 17.605 1.00 30.69 124 LYS A N 1
ATOM 995 C CA . LYS A 1 124 ? 11.045 -13.350 18.223 1.00 30.69 124 LYS A CA 1
ATOM 996 C C . LYS A 1 124 ? 11.730 -12.597 19.371 1.00 30.69 124 LYS A C 1
ATOM 998 O O . LYS A 1 124 ? 12.529 -13.210 20.067 1.00 30.69 124 LYS A O 1
ATOM 1003 N N . ASN A 1 125 ? 11.347 -11.348 19.649 1.00 29.77 125 ASN A N 1
ATOM 1004 C CA . ASN A 1 125 ? 11.666 -10.660 20.914 1.00 29.77 125 ASN A CA 1
ATOM 1005 C C . ASN A 1 125 ? 10.584 -10.899 21.985 1.00 29.77 125 ASN A C 1
ATOM 1007 O O . ASN A 1 125 ? 10.212 -10.001 22.732 1.00 29.77 125 ASN A O 1
ATOM 1011 N N . THR A 1 126 ? 10.065 -12.123 22.066 1.00 36.47 126 THR A N 1
ATOM 1012 C CA . THR A 1 126 ? 9.182 -12.550 23.159 1.00 36.47 126 THR A CA 1
ATOM 1013 C C . THR A 1 126 ? 9.786 -13.776 23.834 1.00 36.47 126 THR A C 1
ATOM 1015 O O . THR A 1 126 ? 9.188 -14.844 23.892 1.00 36.47 126 THR A O 1
ATOM 1018 N N . HIS A 1 127 ? 11.011 -13.629 24.337 1.00 28.97 127 HIS A N 1
ATOM 1019 C CA . HIS A 1 127 ? 11.473 -14.438 25.456 1.00 28.97 127 HIS A CA 1
ATOM 1020 C C . HIS A 1 127 ? 11.622 -13.527 26.667 1.00 28.97 127 HIS A C 1
ATOM 1022 O O . HIS A 1 127 ? 12.546 -12.727 26.732 1.00 28.97 127 HIS A O 1
ATOM 1028 N N . GLN A 1 128 ? 10.654 -13.674 27.575 1.00 31.94 128 GLN A N 1
ATOM 1029 C CA . GLN A 1 128 ? 10.851 -13.666 29.023 1.00 31.94 128 GLN A CA 1
ATOM 1030 C C . GLN A 1 128 ? 11.837 -12.606 29.527 1.00 31.94 128 GLN A C 1
ATOM 1032 O O . GLN A 1 128 ? 12.941 -12.927 29.954 1.00 31.94 128 GLN A O 1
ATOM 1037 N N . THR A 1 129 ? 11.408 -11.350 29.544 1.00 25.25 129 THR A N 1
ATOM 1038 C CA . THR A 1 129 ? 11.751 -10.495 30.676 1.00 25.25 129 THR A CA 1
ATOM 1039 C C . THR A 1 129 ? 10.578 -10.524 31.633 1.00 25.25 129 THR A C 1
ATOM 1041 O O . THR A 1 129 ? 9.413 -10.436 31.243 1.00 25.25 129 THR A O 1
ATOM 1044 N N . GLU A 1 130 ? 10.932 -10.786 32.880 1.00 25.88 130 GLU A N 1
ATOM 1045 C CA . GLU A 1 130 ? 10.060 -10.841 34.032 1.00 25.88 130 GLU A CA 1
ATOM 1046 C C . GLU A 1 130 ? 9.187 -9.590 34.123 1.00 25.88 130 GLU A C 1
ATOM 1048 O O . GLU A 1 130 ? 9.498 -8.529 33.586 1.00 25.88 130 GLU A O 1
ATOM 1053 N N . VAL A 1 131 ? 8.063 -9.769 34.808 1.00 32.72 131 VAL A N 1
ATOM 1054 C CA . VAL A 1 131 ? 7.086 -8.746 35.154 1.00 32.72 131 VAL A CA 1
ATOM 1055 C C . VAL A 1 131 ? 7.787 -7.608 35.902 1.00 32.72 131 VAL A C 1
ATOM 1057 O O . VAL A 1 131 ? 7.847 -7.612 37.128 1.00 32.72 131 VAL A O 1
ATOM 1060 N N . GLU A 1 132 ? 8.283 -6.610 35.177 1.00 24.25 132 GLU A N 1
ATOM 1061 C CA . GLU A 1 132 ? 8.405 -5.266 35.718 1.00 24.25 132 GLU A CA 1
ATOM 1062 C C . GLU A 1 132 ? 7.089 -4.547 35.470 1.00 24.25 132 GLU A C 1
ATOM 1064 O O . GLU A 1 132 ? 6.619 -4.325 34.354 1.00 24.25 132 GLU A O 1
ATOM 1069 N N . HIS A 1 133 ? 6.450 -4.290 36.597 1.00 36.91 133 HIS A N 1
ATOM 1070 C CA . HIS A 1 133 ? 5.177 -3.642 36.770 1.00 36.91 133 HIS A CA 1
ATOM 1071 C C . HIS A 1 133 ? 5.315 -2.163 36.379 1.00 36.91 133 HIS A C 1
ATOM 1073 O O . HIS A 1 133 ? 5.352 -1.301 37.256 1.00 36.91 133 HIS A O 1
ATO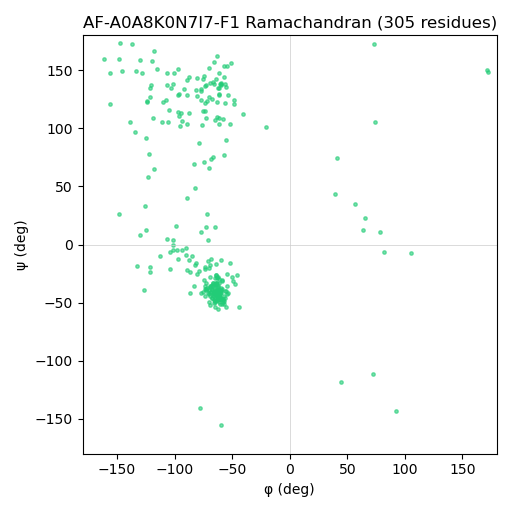M 1079 N N . ASP A 1 134 ? 5.423 -1.855 35.083 1.00 27.20 134 ASP A N 1
ATOM 1080 C CA . ASP A 1 134 ? 5.449 -0.462 34.642 1.00 27.20 134 ASP A CA 1
ATOM 1081 C C . ASP A 1 134 ? 4.024 0.098 34.622 1.00 27.20 134 ASP A C 1
ATOM 1083 O O . ASP A 1 134 ? 3.257 0.018 33.657 1.00 27.20 134 ASP A O 1
ATOM 1087 N N . ARG A 1 135 ? 3.647 0.613 35.791 1.00 33.97 135 ARG A N 1
ATOM 1088 C CA . ARG A 1 135 ? 2.498 1.479 36.012 1.00 33.97 135 ARG A CA 1
ATOM 1089 C C . ARG A 1 135 ? 2.749 2.810 35.306 1.00 33.97 135 ARG A C 1
ATOM 1091 O O . ARG A 1 135 ? 2.991 3.805 35.977 1.00 33.97 135 ARG A O 1
ATOM 1098 N N . ASN A 1 136 ? 2.638 2.856 33.982 1.00 30.22 136 ASN A N 1
ATOM 1099 C CA . ASN A 1 136 ? 2.550 4.131 33.279 1.00 30.22 136 ASN A CA 1
ATOM 1100 C C . ASN A 1 136 ? 1.437 4.116 32.224 1.00 30.22 136 ASN A C 1
ATOM 1102 O O . ASN A 1 136 ? 1.557 3.626 31.103 1.00 30.22 136 ASN A O 1
ATOM 1106 N N . SER A 1 137 ? 0.309 4.658 32.684 1.00 40.78 137 SER A N 1
ATOM 1107 C CA . SER A 1 137 ? -0.926 5.015 31.991 1.00 40.78 137 SER A CA 1
ATOM 1108 C C . SER A 1 137 ? -0.804 5.196 30.474 1.00 40.78 137 SER A C 1
ATOM 1110 O O . SER A 1 137 ? -0.437 6.266 29.988 1.00 40.78 137 SER A O 1
ATOM 1112 N N . HIS A 1 138 ? -1.226 4.189 29.713 1.00 41.16 138 HIS A N 1
ATOM 1113 C CA . HIS A 1 138 ? -1.759 4.431 28.376 1.00 41.16 138 HIS A CA 1
ATOM 1114 C C . HIS A 1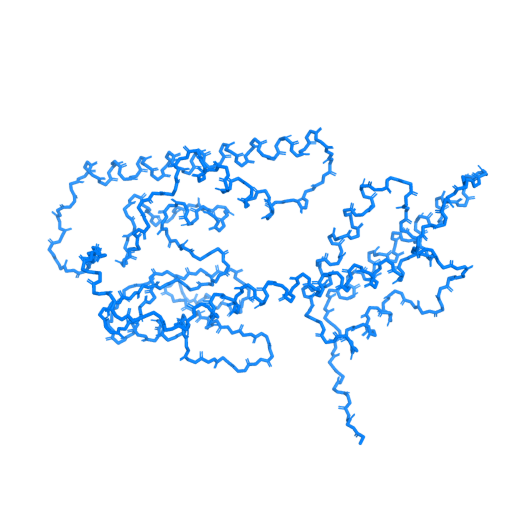 138 ? -3.171 4.974 28.578 1.00 41.16 138 HIS A C 1
ATOM 1116 O O . HIS A 1 138 ? -4.070 4.246 28.999 1.00 41.16 138 HIS A O 1
ATOM 1122 N N . VAL A 1 139 ? -3.325 6.290 28.417 1.00 37.97 139 VAL A N 1
ATOM 1123 C CA . VAL A 1 139 ? -4.583 6.995 28.673 1.00 37.97 139 VAL A CA 1
ATOM 1124 C C . VAL A 1 139 ? -5.653 6.448 27.737 1.00 37.97 139 VAL A C 1
ATOM 1126 O O . VAL A 1 139 ? -5.696 6.742 26.546 1.00 37.97 139 VAL A O 1
ATOM 1129 N N . TYR A 1 140 ? -6.510 5.629 28.323 1.00 40.62 140 TYR A N 1
ATOM 1130 C CA . TYR A 1 140 ? -7.753 5.159 27.762 1.00 40.62 140 TYR A CA 1
ATOM 1131 C C . TYR A 1 140 ? -8.764 6.310 27.834 1.00 40.62 140 TYR A C 1
ATOM 1133 O O . TYR A 1 140 ? -9.129 6.738 28.928 1.00 40.62 140 TYR A O 1
ATOM 1141 N N . GLN A 1 141 ? -9.210 6.826 26.688 1.00 36.44 141 GLN A N 1
ATOM 1142 C CA . GLN A 1 141 ? -10.403 7.674 26.613 1.00 36.44 141 GLN A CA 1
ATOM 1143 C C . GLN A 1 141 ? -11.441 6.982 25.719 1.00 36.44 141 GLN A C 1
ATOM 1145 O O . GLN A 1 141 ? -11.228 6.875 24.510 1.00 36.44 141 GLN A O 1
ATOM 1150 N N . PRO A 1 142 ? -12.542 6.459 26.289 1.00 29.70 142 PRO A N 1
ATOM 1151 C CA . PRO A 1 142 ? -13.629 5.898 25.505 1.00 29.70 142 PRO A CA 1
ATOM 1152 C C . PRO A 1 142 ? -14.411 7.043 24.853 1.00 29.70 142 PRO A C 1
ATOM 1154 O O . PRO A 1 142 ? -15.062 7.824 25.539 1.00 29.70 142 PRO A O 1
ATOM 1157 N N . ALA A 1 143 ? -14.391 7.132 23.523 1.00 36.22 143 ALA A N 1
ATOM 1158 C CA . ALA A 1 143 ? -15.146 8.145 22.777 1.00 36.22 143 ALA A CA 1
ATOM 1159 C C . ALA A 1 143 ? -16.673 7.899 22.746 1.00 36.22 143 ALA A C 1
ATOM 1161 O O . ALA A 1 143 ? -17.364 8.475 21.910 1.00 36.22 143 ALA A O 1
ATOM 1162 N N . TRP A 1 144 ? -17.215 7.020 23.598 1.00 31.20 144 TRP A N 1
ATOM 1163 C CA . TRP A 1 144 ? -18.606 6.563 23.489 1.00 31.20 144 TRP A CA 1
ATOM 1164 C C . TRP A 1 144 ? -19.438 6.626 24.774 1.00 31.20 144 TRP A C 1
ATOM 1166 O O . TRP A 1 144 ? -20.588 6.186 24.753 1.00 31.20 144 TRP A O 1
ATOM 1176 N N . GLU A 1 145 ? -18.959 7.230 25.867 1.00 26.28 145 GLU A N 1
ATOM 1177 C CA . GLU A 1 145 ? -19.905 7.587 26.932 1.00 26.28 145 GLU A CA 1
ATOM 1178 C C . GLU A 1 145 ? -20.760 8.803 26.515 1.00 26.28 145 GLU A C 1
ATOM 1180 O O . GLU A 1 145 ? -20.205 9.775 25.996 1.00 26.28 145 GLU A O 1
ATOM 1185 N N . PRO A 1 146 ? -22.092 8.806 26.751 1.00 26.28 146 PRO A N 1
ATOM 1186 C CA . PRO A 1 146 ? -23.025 9.844 26.278 1.00 26.28 146 PRO A CA 1
ATOM 1187 C C . PRO A 1 146 ? -22.825 11.259 26.859 1.00 26.28 146 PRO A C 1
ATOM 1189 O O . PRO A 1 146 ? -23.717 12.094 26.747 1.00 26.28 146 PRO A O 1
ATOM 1192 N N . ASN A 1 147 ? -21.681 11.543 27.486 1.00 29.95 147 ASN A N 1
ATOM 1193 C CA . ASN A 1 147 ? -21.407 12.752 28.260 1.00 29.95 147 ASN A CA 1
ATOM 1194 C C . ASN A 1 147 ? -20.140 13.506 27.814 1.00 29.95 147 ASN A C 1
ATOM 1196 O O . ASN A 1 147 ? -19.496 14.148 28.637 1.00 29.95 147 ASN A O 1
ATOM 1200 N N . MET A 1 148 ? -19.784 13.497 26.524 1.00 33.84 148 MET A N 1
ATOM 1201 C CA . MET A 1 148 ? -18.765 14.422 25.995 1.00 33.84 148 MET A CA 1
ATOM 1202 C C . MET A 1 148 ? -19.329 15.361 24.927 1.00 33.84 148 MET A C 1
ATOM 1204 O O . MET A 1 148 ? -18.885 15.406 23.787 1.00 33.84 148 MET A O 1
ATOM 1208 N N . VAL A 1 149 ? -20.260 16.209 25.367 1.00 37.19 149 VAL A N 1
ATOM 1209 C CA . VAL A 1 149 ? -20.424 17.577 24.845 1.00 37.19 149 VAL A CA 1
ATOM 1210 C C . VAL A 1 149 ? -19.404 18.496 25.546 1.00 37.19 149 VAL A C 1
ATOM 1212 O O . VAL A 1 149 ? -19.764 19.526 26.110 1.00 37.19 149 VAL A O 1
ATOM 1215 N N . SER A 1 150 ? -18.124 18.108 25.608 1.00 40.84 150 SER A N 1
ATOM 1216 C CA . SER A 1 150 ? -17.134 18.881 26.376 1.00 40.84 150 SER A CA 1
ATOM 1217 C C . SER A 1 150 ? -15.702 18.861 25.841 1.00 40.84 150 SER A C 1
ATOM 1219 O O . SER A 1 150 ? -14.783 19.091 26.619 1.00 40.84 150 SER A O 1
ATOM 1221 N N . ASN A 1 151 ? -15.496 18.652 24.540 1.00 46.31 151 ASN A N 1
ATOM 1222 C CA . ASN A 1 151 ? -14.321 19.233 23.886 1.00 46.31 151 ASN A CA 1
ATOM 1223 C C . ASN A 1 151 ? -14.816 20.525 23.245 1.00 46.31 151 ASN A C 1
ATOM 1225 O O . ASN A 1 151 ? -15.671 20.495 22.357 1.00 46.31 151 ASN A O 1
ATOM 1229 N N . GLY A 1 152 ? -14.384 21.671 23.767 1.00 52.03 152 GLY A N 1
ATOM 1230 C CA . GLY A 1 152 ? -14.860 22.961 23.275 1.00 52.03 152 GLY A CA 1
ATOM 1231 C C . GLY A 1 152 ? -14.586 23.114 21.769 1.00 52.03 152 GLY A C 1
ATOM 1232 O O . GLY A 1 152 ? -13.606 22.552 21.271 1.00 52.03 152 GLY A O 1
ATOM 1233 N N . PRO A 1 153 ? -15.377 23.920 21.033 1.00 59.88 153 PRO A N 1
ATOM 1234 C CA . PRO A 1 153 ? -15.140 24.196 19.610 1.00 59.88 153 PRO A CA 1
ATOM 1235 C C . PRO A 1 153 ? -13.692 24.613 19.308 1.00 59.88 153 PRO A C 1
ATOM 1237 O O . PRO A 1 153 ? -13.155 24.300 18.251 1.00 59.88 153 PRO A O 1
ATOM 1240 N N . LEU A 1 154 ? -13.050 25.284 20.270 1.00 59.25 154 LEU A N 1
ATOM 1241 C CA . LEU A 1 154 ? -11.676 25.764 20.183 1.00 59.25 154 LEU A CA 1
ATOM 1242 C C . LEU A 1 154 ? -10.628 24.637 20.205 1.00 59.25 154 LEU A C 1
ATOM 1244 O O . LEU A 1 154 ? -9.649 24.714 19.469 1.00 59.25 154 LEU A O 1
ATOM 1248 N N . GLU A 1 155 ? -10.821 23.589 21.010 1.00 66.50 155 GLU A N 1
ATOM 1249 C CA . GLU A 1 155 ? -9.889 22.452 21.068 1.00 66.50 155 GLU A CA 1
ATOM 1250 C C . GLU A 1 155 ? -9.995 21.587 19.815 1.00 66.50 155 GLU A C 1
ATOM 1252 O O . GLU A 1 155 ? -8.977 21.150 19.279 1.00 66.50 155 GLU A O 1
ATOM 1257 N N . ASN A 1 156 ? -11.214 21.402 19.297 1.00 72.94 156 ASN A N 1
ATOM 1258 C CA . ASN A 1 156 ? -11.406 20.699 18.033 1.00 72.94 156 ASN A CA 1
ATOM 1259 C C . ASN A 1 156 ? -10.830 21.503 16.854 1.00 72.94 156 ASN A C 1
ATOM 1261 O O . ASN A 1 156 ? -10.164 20.935 15.995 1.00 72.94 156 ASN A O 1
ATOM 1265 N N . ALA A 1 157 ? -10.984 22.834 16.856 1.00 80.31 157 ALA A N 1
ATOM 1266 C CA . ALA A 1 157 ? -10.348 23.710 15.869 1.00 80.31 157 ALA A CA 1
ATOM 1267 C C . ALA A 1 157 ? -8.811 23.667 15.950 1.00 80.31 157 ALA A C 1
ATOM 1269 O O . ALA A 1 157 ? -8.138 23.621 14.923 1.00 80.31 157 ALA A O 1
ATOM 1270 N N . ALA A 1 158 ? -8.236 23.629 17.155 1.00 83.88 158 ALA A N 1
ATOM 1271 C CA . ALA A 1 158 ? -6.793 23.477 17.333 1.00 83.88 158 ALA A CA 1
ATOM 1272 C C . ALA A 1 158 ? -6.292 22.109 16.837 1.00 83.88 158 ALA A C 1
ATOM 1274 O O . ALA A 1 158 ? -5.261 22.035 16.168 1.00 83.88 158 ALA A O 1
ATOM 1275 N N . ALA A 1 159 ? -7.033 21.032 17.119 1.00 85.62 159 ALA A N 1
ATOM 1276 C CA . ALA A 1 159 ? -6.727 19.698 16.609 1.00 85.62 159 ALA A CA 1
ATOM 1277 C C . ALA A 1 159 ? -6.829 19.641 15.077 1.00 85.62 159 ALA A C 1
ATOM 1279 O O . ALA A 1 159 ? -5.942 19.086 14.430 1.00 85.62 159 ALA A O 1
ATOM 1280 N N . ARG A 1 160 ? -7.852 20.277 14.493 1.00 91.62 160 ARG A N 1
ATOM 1281 C CA . ARG A 1 160 ? -8.020 20.391 13.040 1.00 91.62 160 ARG A CA 1
ATOM 1282 C C . ARG A 1 160 ? -6.849 21.120 12.391 1.00 91.62 160 ARG A C 1
ATOM 1284 O O . ARG A 1 160 ? -6.221 20.570 11.491 1.00 91.62 160 ARG A O 1
ATOM 1291 N N . ASN A 1 161 ? -6.497 22.297 12.909 1.00 88.06 161 ASN A N 1
ATOM 1292 C CA . ASN A 1 161 ? -5.343 23.062 12.434 1.00 88.06 161 ASN A CA 1
ATOM 1293 C C . ASN A 1 161 ? -4.056 22.229 12.498 1.00 88.06 161 ASN A C 1
ATOM 1295 O O . ASN A 1 161 ? -3.259 22.250 11.566 1.00 88.06 161 ASN A O 1
ATOM 1299 N N . LYS A 1 162 ? -3.876 21.437 13.563 1.00 88.31 162 LYS A N 1
ATOM 1300 C CA . LYS A 1 162 ? -2.719 20.547 13.705 1.00 88.31 162 LYS A CA 1
ATOM 1301 C C . LYS A 1 162 ? -2.701 19.430 12.657 1.00 88.31 162 LYS A C 1
ATOM 1303 O O . LYS A 1 162 ? -1.628 19.125 12.136 1.00 88.31 162 LYS A O 1
ATOM 1308 N N . VAL A 1 163 ? -3.844 18.812 12.347 1.00 89.06 163 VAL A N 1
ATOM 1309 C CA . VAL A 1 163 ? -3.960 17.787 11.290 1.00 89.06 163 VAL A CA 1
ATOM 1310 C C . VAL A 1 163 ? -3.630 18.384 9.921 1.00 89.06 163 VAL A C 1
ATOM 1312 O O . VAL A 1 163 ? -2.863 17.787 9.158 1.00 89.06 163 VAL A O 1
ATOM 1315 N N . GLU A 1 164 ? -4.151 19.576 9.627 1.00 89.81 164 GLU A N 1
ATOM 1316 C CA . GLU A 1 164 ? -3.896 20.288 8.372 1.00 89.81 164 GLU A CA 1
ATOM 1317 C C . GLU A 1 164 ? -2.423 20.692 8.233 1.00 89.81 164 GLU A C 1
ATOM 1319 O O . GLU A 1 164 ? -1.807 20.413 7.202 1.00 89.81 164 GLU A O 1
ATOM 1324 N N . GLU A 1 165 ? -1.826 21.260 9.284 1.00 89.56 165 GLU A N 1
ATOM 1325 C CA . GLU A 1 165 ? -0.409 21.635 9.325 1.00 89.56 165 GLU A CA 1
ATOM 1326 C C . GLU A 1 165 ? 0.504 20.408 9.177 1.00 89.56 165 GLU A C 1
ATOM 1328 O O . GLU A 1 165 ? 1.401 20.395 8.334 1.00 89.56 165 GLU A O 1
ATOM 1333 N N . THR A 1 166 ? 0.227 19.332 9.920 1.00 88.25 166 THR A N 1
ATOM 1334 C CA . THR A 1 166 ? 0.967 18.058 9.849 1.00 88.25 166 THR A CA 1
ATOM 1335 C C . THR A 1 166 ? 0.936 17.477 8.436 1.00 88.25 166 THR A C 1
ATOM 1337 O O . THR A 1 166 ? 1.972 17.096 7.882 1.00 88.25 166 THR A O 1
ATOM 1340 N N . SER A 1 167 ? -0.250 17.445 7.824 1.00 88.94 167 SER A N 1
ATOM 1341 C CA . SER A 1 167 ? -0.437 16.942 6.461 1.00 88.94 167 SER A CA 1
ATOM 1342 C C . SER A 1 167 ? 0.272 17.829 5.436 1.00 88.94 167 SER A C 1
ATOM 1344 O O . SER A 1 167 ? 0.922 17.323 4.517 1.00 88.94 167 SER A O 1
ATOM 1346 N N . HIS A 1 168 ? 0.192 19.153 5.596 1.00 91.50 168 HIS A N 1
ATOM 1347 C CA . HIS A 1 168 ? 0.878 20.119 4.739 1.00 91.50 168 HIS A CA 1
ATOM 1348 C C . HIS A 1 168 ? 2.402 19.956 4.797 1.00 91.50 168 HIS A C 1
ATOM 1350 O O . HIS A 1 168 ? 3.066 19.913 3.756 1.00 91.50 168 HIS A O 1
ATOM 1356 N N . GLU A 1 169 ? 2.960 19.809 5.996 1.00 89.88 169 GLU A N 1
ATOM 1357 C CA . GLU A 1 169 ? 4.399 19.654 6.202 1.00 89.88 169 GLU A CA 1
ATOM 1358 C C . GLU A 1 169 ? 4.919 18.333 5.637 1.00 89.88 169 GLU A C 1
ATOM 1360 O O . GLU A 1 169 ? 5.928 18.307 4.923 1.00 89.88 169 GLU A O 1
ATOM 1365 N N . PHE A 1 170 ? 4.191 17.235 5.852 1.00 86.62 170 PHE A N 1
ATOM 1366 C CA . PHE A 1 170 ? 4.539 15.955 5.244 1.00 86.62 170 PHE A CA 1
ATOM 1367 C C . PHE A 1 170 ? 4.517 16.020 3.714 1.00 86.62 170 PHE A C 1
ATOM 1369 O O . PHE A 1 170 ? 5.484 15.613 3.068 1.00 86.62 170 PHE A O 1
ATOM 1376 N N . ARG A 1 171 ? 3.465 16.594 3.117 1.00 90.06 171 ARG A N 1
ATOM 1377 C CA . ARG A 1 171 ? 3.366 16.770 1.657 1.00 90.06 171 ARG A CA 1
ATOM 1378 C C . ARG A 1 171 ? 4.481 17.666 1.114 1.00 90.06 171 ARG A C 1
ATOM 1380 O O . ARG A 1 171 ? 4.969 17.433 0.009 1.00 90.06 171 ARG A O 1
ATOM 1387 N N . THR A 1 172 ? 4.922 18.659 1.885 1.00 89.69 172 THR A N 1
ATOM 1388 C CA . THR A 1 172 ? 6.062 19.517 1.533 1.00 89.69 172 THR A CA 1
ATOM 1389 C C . THR A 1 172 ? 7.377 18.740 1.528 1.00 89.69 172 THR A C 1
ATOM 1391 O O . THR A 1 172 ? 8.158 18.873 0.584 1.00 89.69 172 THR A O 1
ATOM 1394 N N . ILE A 1 173 ? 7.623 17.893 2.532 1.00 85.00 173 ILE A N 1
ATOM 1395 C CA . ILE A 1 173 ? 8.799 17.010 2.558 1.00 85.00 173 ILE A CA 1
ATOM 1396 C C . ILE A 1 173 ? 8.751 16.023 1.395 1.00 85.00 173 ILE A C 1
ATOM 1398 O O . ILE A 1 173 ? 9.739 15.882 0.678 1.00 85.00 173 ILE A O 1
ATOM 1402 N N . LEU A 1 174 ? 7.605 15.377 1.180 1.00 83.12 174 LEU A N 1
ATOM 1403 C CA . LEU A 1 174 ? 7.415 14.418 0.099 1.00 83.12 174 LEU A CA 1
ATOM 1404 C C . LEU A 1 174 ? 7.714 15.043 -1.268 1.00 83.12 174 LEU A C 1
ATOM 1406 O O . LEU A 1 174 ? 8.432 14.447 -2.066 1.00 83.12 174 LEU A O 1
ATOM 1410 N N . ARG A 1 175 ? 7.228 16.267 -1.515 1.00 85.31 175 ARG A N 1
ATOM 1411 C CA . ARG A 1 175 ? 7.507 17.016 -2.74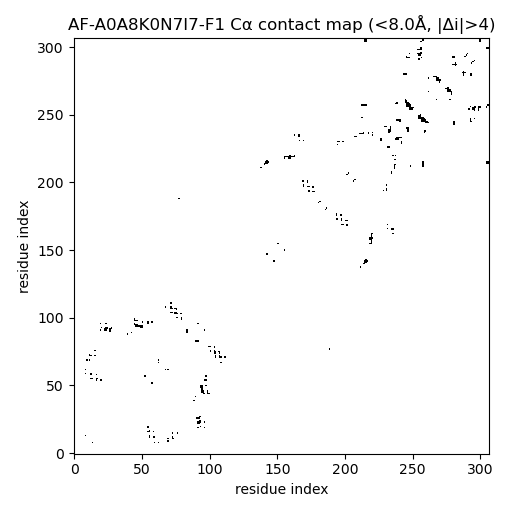7 1.00 85.31 175 ARG A CA 1
ATOM 1412 C C . ARG A 1 175 ? 9.000 17.282 -2.933 1.00 85.31 175 ARG A C 1
ATOM 1414 O O . ARG A 1 175 ? 9.522 17.014 -4.005 1.00 85.31 175 ARG A O 1
ATOM 1421 N N . LYS A 1 176 ? 9.702 17.731 -1.888 1.00 84.62 176 LYS A N 1
ATOM 1422 C CA . LYS A 1 176 ? 11.158 17.969 -1.946 1.00 84.62 176 LYS A CA 1
ATOM 1423 C C . LYS A 1 176 ? 11.943 16.686 -2.207 1.00 84.62 176 LYS A C 1
ATOM 1425 O O . LYS A 1 176 ? 12.861 16.682 -3.017 1.00 84.62 176 LYS A O 1
ATOM 1430 N N . VAL A 1 177 ? 11.562 15.593 -1.543 1.00 80.50 177 VAL A N 1
ATOM 1431 C CA . VAL A 1 177 ? 12.141 14.260 -1.770 1.00 80.50 177 VAL A CA 1
ATOM 1432 C C . VAL A 1 177 ? 11.921 13.824 -3.220 1.00 80.50 177 VAL A C 1
ATOM 1434 O O . VAL A 1 177 ? 12.824 13.265 -3.838 1.00 80.50 177 VAL A O 1
ATOM 1437 N N . PHE A 1 178 ? 10.747 14.116 -3.780 1.00 75.38 178 PHE A N 1
ATOM 1438 C CA . PHE A 1 178 ? 10.437 13.843 -5.177 1.00 75.38 178 PHE A CA 1
ATOM 1439 C C . PHE A 1 178 ? 11.293 14.685 -6.135 1.00 75.38 178 PHE A C 1
ATOM 1441 O O . PHE A 1 178 ? 11.944 14.117 -7.005 1.00 75.38 178 PHE A O 1
ATOM 1448 N N . GLU A 1 179 ? 11.368 16.003 -5.939 1.00 76.06 179 GLU A N 1
ATOM 1449 C CA . GLU A 1 179 ? 12.181 16.932 -6.745 1.00 76.06 179 GLU A CA 1
ATOM 1450 C C . GLU A 1 179 ? 13.682 16.581 -6.705 1.00 76.06 179 GLU A C 1
ATOM 1452 O O . GLU A 1 179 ? 14.383 16.627 -7.721 1.00 76.06 179 GLU A O 1
ATOM 1457 N N . GLU A 1 180 ? 14.198 16.184 -5.539 1.00 72.88 180 GLU A N 1
ATOM 1458 C CA . GLU A 1 180 ? 15.592 15.758 -5.386 1.00 72.88 180 GLU A CA 1
ATOM 1459 C C . GLU A 1 180 ? 15.881 14.455 -6.144 1.00 72.88 180 GLU A C 1
ATOM 1461 O O . GLU A 1 180 ? 16.968 14.275 -6.697 1.00 72.88 180 GLU A O 1
ATOM 1466 N N . VAL A 1 181 ? 14.914 13.541 -6.198 1.00 66.25 181 VAL A N 1
ATOM 1467 C CA . VAL A 1 181 ? 15.046 12.305 -6.974 1.00 66.25 181 VAL A CA 1
ATOM 1468 C C . VAL A 1 181 ? 14.882 12.567 -8.470 1.00 66.25 181 VAL A C 1
ATOM 1470 O O . VAL A 1 181 ? 15.685 12.069 -9.261 1.00 66.25 181 VAL A O 1
ATOM 1473 N N . GLU A 1 182 ? 13.931 13.414 -8.861 1.00 63.66 182 GLU A N 1
ATOM 1474 C CA . GLU A 1 182 ? 13.698 13.814 -10.251 1.00 63.66 182 GLU A CA 1
ATOM 1475 C C . GLU A 1 182 ? 14.916 14.531 -10.855 1.00 63.66 182 GLU A C 1
ATOM 1477 O O . GLU A 1 182 ? 15.330 14.221 -11.975 1.00 63.66 182 GLU A O 1
ATOM 1482 N N . SER A 1 183 ? 15.558 15.420 -10.090 1.00 63.97 183 SER A N 1
ATOM 1483 C CA . SER A 1 183 ? 16.788 16.116 -10.498 1.00 63.97 183 SER A CA 1
ATOM 1484 C C . SER A 1 183 ? 18.020 15.203 -10.607 1.00 63.97 183 SER A C 1
ATOM 1486 O O . SER A 1 183 ? 19.023 15.611 -11.197 1.00 63.97 183 SER A O 1
ATOM 1488 N N . LYS A 1 184 ? 17.957 13.963 -10.092 1.00 60.94 184 LYS A N 1
ATOM 1489 C CA . LYS A 1 184 ? 19.072 12.997 -10.093 1.00 60.94 184 LYS A CA 1
ATOM 1490 C C . LYS A 1 184 ? 18.950 11.867 -11.132 1.00 60.94 184 LYS A C 1
ATOM 1492 O O . LYS A 1 184 ? 19.988 11.329 -11.502 1.00 60.94 184 LYS A O 1
ATOM 1497 N N . SER A 1 185 ? 17.758 11.541 -11.643 1.00 47.28 185 SER A N 1
ATOM 1498 C CA . SER A 1 185 ? 17.483 10.905 -12.957 1.00 47.28 185 SER A CA 1
ATOM 1499 C C . SER A 1 185 ? 15.997 10.534 -13.061 1.00 47.28 185 SER A C 1
ATOM 1501 O O . SER A 1 185 ? 15.402 10.129 -12.067 1.00 47.28 185 SER A O 1
ATOM 1503 N N . ARG A 1 186 ? 15.424 10.569 -14.273 1.00 57.38 186 ARG A N 1
ATOM 1504 C CA . ARG A 1 186 ? 14.040 10.150 -14.577 1.00 57.38 186 ARG A CA 1
ATOM 1505 C C . ARG A 1 186 ? 13.764 8.697 -14.153 1.00 57.38 186 ARG A C 1
ATOM 1507 O O . ARG A 1 186 ? 14.431 7.813 -14.672 1.00 57.38 186 ARG A O 1
ATOM 1514 N N . GLU A 1 187 ? 12.769 8.470 -13.288 1.00 50.56 187 GLU A N 1
ATOM 1515 C CA . GLU A 1 187 ? 11.591 7.601 -13.524 1.00 50.56 187 GLU A CA 1
ATOM 1516 C C . GLU A 1 187 ? 10.735 7.375 -12.255 1.00 50.56 187 GLU A C 1
ATOM 1518 O O . GLU A 1 187 ? 11.200 7.412 -11.120 1.00 50.56 187 GLU A O 1
ATOM 1523 N N . ALA A 1 188 ? 9.433 7.165 -12.473 1.00 45.38 188 ALA A N 1
ATOM 1524 C CA . ALA A 1 188 ? 8.328 7.278 -11.514 1.00 45.38 188 ALA A CA 1
ATOM 1525 C C . ALA A 1 188 ? 8.172 6.111 -10.504 1.00 45.38 188 ALA A C 1
ATOM 1527 O O . ALA A 1 188 ? 7.175 6.032 -9.788 1.00 45.38 188 ALA A O 1
ATOM 1528 N N . GLU A 1 189 ? 9.142 5.200 -10.404 1.00 43.62 189 GLU A N 1
ATOM 1529 C CA . GLU A 1 189 ? 9.008 3.925 -9.671 1.00 43.62 189 GLU A CA 1
ATOM 1530 C C . GLU A 1 189 ? 9.612 3.943 -8.246 1.00 43.62 189 GLU A C 1
ATOM 1532 O O . GLU A 1 189 ? 9.858 2.910 -7.606 1.00 43.62 189 GLU A O 1
ATOM 1537 N N . GLN A 1 190 ? 9.871 5.149 -7.736 1.00 48.56 190 GLN A N 1
ATOM 1538 C CA . GLN A 1 190 ? 10.402 5.405 -6.400 1.00 48.56 190 GLN A CA 1
ATOM 1539 C C . GLN A 1 190 ? 9.326 5.740 -5.358 1.00 48.56 190 GLN A C 1
ATOM 1541 O O . GLN A 1 190 ? 9.643 5.643 -4.179 1.00 48.56 190 GLN A O 1
ATOM 1546 N N . ALA A 1 191 ? 8.072 6.019 -5.737 1.00 46.75 191 ALA A N 1
ATOM 1547 C CA . ALA A 1 191 ? 7.015 6.521 -4.840 1.00 46.75 191 ALA A CA 1
ATOM 1548 C C . ALA A 1 191 ? 6.929 5.802 -3.473 1.00 46.75 191 ALA A C 1
ATOM 1550 O O . ALA A 1 191 ? 7.140 6.440 -2.454 1.00 46.75 191 ALA A O 1
ATOM 1551 N N . MET A 1 192 ? 6.806 4.465 -3.421 1.00 44.75 192 MET A N 1
ATOM 1552 C CA . MET A 1 192 ? 6.713 3.729 -2.138 1.00 44.75 192 MET A CA 1
ATOM 1553 C C . MET A 1 192 ? 7.985 3.829 -1.264 1.00 44.75 192 MET A C 1
ATOM 1555 O O . MET A 1 192 ? 7.929 3.681 -0.043 1.00 44.75 192 MET A O 1
ATOM 1559 N N . HIS A 1 193 ? 9.153 4.057 -1.876 1.00 56.53 193 HIS A N 1
ATOM 1560 C CA . HIS A 1 193 ? 10.398 4.331 -1.153 1.00 56.53 193 HIS A CA 1
ATOM 1561 C C . HIS A 1 193 ? 10.498 5.808 -0.756 1.00 56.53 193 HIS A C 1
ATOM 1563 O O . HIS A 1 193 ? 10.983 6.093 0.335 1.00 56.53 193 HIS A O 1
ATOM 1569 N N . LEU A 1 194 ? 10.004 6.726 -1.595 1.00 65.88 194 LEU A N 1
ATOM 1570 C CA . LEU A 1 194 ? 9.937 8.160 -1.305 1.00 65.88 194 LEU A CA 1
ATOM 1571 C C . LEU A 1 194 ? 9.000 8.436 -0.141 1.00 65.88 194 LEU A C 1
ATOM 1573 O O . LEU A 1 194 ? 9.375 9.213 0.721 1.00 65.88 194 LEU A O 1
ATOM 1577 N N . ASP A 1 195 ? 7.866 7.744 -0.045 1.00 67.19 195 ASP A N 1
ATOM 1578 C CA . ASP A 1 195 ? 6.940 7.875 1.082 1.00 67.19 195 ASP A CA 1
ATOM 1579 C C . ASP A 1 195 ? 7.625 7.487 2.394 1.00 67.19 195 ASP A C 1
ATOM 1581 O O . ASP A 1 195 ? 7.485 8.165 3.407 1.00 67.19 195 ASP A O 1
ATOM 1585 N N . HIS A 1 196 ? 8.418 6.410 2.376 1.00 66.56 196 HIS A N 1
ATOM 1586 C CA . HIS A 1 196 ? 9.153 5.949 3.552 1.00 66.56 196 HIS A CA 1
ATOM 1587 C C . HIS A 1 196 ? 10.357 6.845 3.886 1.00 66.56 196 HIS A C 1
ATOM 1589 O O . HIS A 1 196 ? 10.647 7.070 5.061 1.00 66.56 196 HIS A O 1
ATOM 1595 N N . ILE A 1 197 ? 11.047 7.388 2.875 1.00 74.19 197 ILE A N 1
ATOM 1596 C CA . ILE A 1 197 ? 12.106 8.393 3.058 1.00 74.19 197 ILE A CA 1
ATOM 1597 C C . ILE A 1 197 ? 11.509 9.679 3.636 1.00 74.19 197 ILE A C 1
ATOM 1599 O O . ILE A 1 197 ? 12.004 10.181 4.643 1.00 74.19 197 ILE A O 1
ATOM 1603 N N . ALA A 1 198 ? 10.427 10.182 3.042 1.00 76.56 198 ALA A N 1
ATOM 1604 C CA . ALA A 1 198 ? 9.706 11.362 3.491 1.00 76.56 198 ALA A CA 1
ATOM 1605 C C . ALA A 1 198 ? 9.175 11.166 4.911 1.00 76.56 198 ALA A C 1
ATOM 1607 O O . ALA A 1 198 ? 9.333 12.054 5.737 1.00 76.56 198 ALA A O 1
ATOM 1608 N N . PHE A 1 199 ? 8.644 9.984 5.235 1.00 77.81 199 PHE A N 1
ATOM 1609 C CA . PHE A 1 199 ? 8.238 9.630 6.595 1.00 77.81 199 PHE A CA 1
ATOM 1610 C C . PHE A 1 199 ? 9.400 9.681 7.580 1.00 77.81 199 PHE A C 1
ATOM 1612 O O . PHE A 1 199 ? 9.270 10.239 8.667 1.00 77.81 199 PHE A O 1
ATOM 1619 N N . LYS A 1 200 ? 10.546 9.103 7.210 1.00 74.69 200 LYS A N 1
ATOM 1620 C CA . LYS A 1 200 ? 11.733 9.101 8.062 1.00 74.69 200 LYS A CA 1
ATOM 1621 C C . LYS A 1 200 ? 12.211 10.530 8.333 1.00 74.69 200 LYS A C 1
ATOM 1623 O O . LYS A 1 200 ? 12.429 10.866 9.491 1.00 74.69 200 LYS A O 1
ATOM 1628 N N . LEU A 1 201 ? 12.299 11.360 7.292 1.00 77.94 201 LEU A N 1
ATOM 1629 C CA . LEU A 1 201 ? 12.670 12.775 7.403 1.00 77.94 201 LEU A CA 1
ATOM 1630 C C . LEU A 1 201 ? 11.643 13.579 8.209 1.00 77.94 201 LEU A C 1
ATOM 1632 O O . LEU A 1 201 ? 12.019 14.400 9.041 1.00 77.94 201 LEU A O 1
ATOM 1636 N N . PHE A 1 202 ? 10.352 13.322 7.996 1.00 82.75 202 PHE A N 1
ATOM 1637 C CA . PHE A 1 202 ? 9.269 13.933 8.759 1.00 82.75 202 PHE A CA 1
ATOM 1638 C C . PHE A 1 202 ? 9.420 13.620 10.248 1.00 82.75 202 PHE A C 1
ATOM 1640 O O . PHE A 1 202 ? 9.472 14.532 11.067 1.00 82.75 202 PHE A O 1
ATOM 1647 N N . ARG A 1 203 ? 9.590 12.340 10.591 1.00 78.69 203 ARG A N 1
ATOM 1648 C CA . ARG A 1 203 ? 9.778 11.892 11.973 1.00 78.69 203 ARG A CA 1
ATOM 1649 C C . ARG A 1 203 ? 11.041 12.468 12.608 1.00 78.69 203 ARG A C 1
ATOM 1651 O O . ARG A 1 203 ? 11.015 12.809 13.782 1.00 78.69 203 ARG A O 1
ATOM 1658 N N . GLU A 1 204 ? 12.140 12.564 11.864 1.00 76.94 204 GLU A N 1
ATOM 1659 C CA . GLU A 1 204 ? 13.382 13.176 12.356 1.00 76.94 204 GLU A CA 1
ATOM 1660 C C . GLU A 1 204 ? 13.213 14.673 12.649 1.00 76.94 204 GLU A C 1
ATOM 1662 O O . GLU A 1 204 ? 13.808 15.174 13.599 1.00 76.94 204 GLU A O 1
ATOM 1667 N N . LYS A 1 205 ? 12.391 15.382 11.865 1.00 80.56 205 LYS A N 1
ATOM 1668 C CA . LYS A 1 205 ? 12.200 16.832 11.997 1.00 80.56 205 LYS A CA 1
ATOM 1669 C C . LYS A 1 205 ? 11.126 17.225 13.015 1.00 80.56 205 LYS A C 1
ATOM 1671 O O . LYS A 1 205 ? 11.327 18.185 13.752 1.00 80.56 205 LYS A O 1
ATOM 1676 N N . TYR A 1 206 ? 10.000 16.519 13.037 1.00 76.44 206 TYR A N 1
ATOM 1677 C CA . TYR A 1 206 ? 8.811 16.897 13.814 1.00 76.44 206 TYR A CA 1
ATOM 1678 C C . TYR A 1 206 ? 8.498 15.928 14.960 1.00 76.44 206 TYR A C 1
ATOM 1680 O O . TYR A 1 206 ? 7.642 16.221 15.792 1.00 76.44 206 TYR A O 1
ATOM 1688 N N . GLY A 1 207 ? 9.176 14.777 15.015 1.00 70.25 207 GLY A N 1
ATOM 1689 C CA . GLY A 1 207 ? 8.713 13.632 15.791 1.00 70.25 207 GLY A CA 1
ATOM 1690 C C . GLY A 1 207 ? 7.514 12.949 15.127 1.00 70.25 207 GLY A C 1
ATOM 1691 O O . GLY A 1 207 ? 6.954 13.417 14.137 1.00 70.25 207 GLY A O 1
ATOM 1692 N N . LEU A 1 208 ? 7.121 11.802 15.670 1.00 62.94 208 LEU A N 1
ATOM 1693 C CA . LEU A 1 208 ? 5.720 11.395 15.606 1.00 62.94 208 LEU A CA 1
ATOM 1694 C C . LEU A 1 208 ? 5.076 12.038 16.828 1.00 62.94 208 LEU A C 1
ATOM 1696 O O . LEU A 1 208 ? 5.761 12.209 17.836 1.00 62.94 208 LEU A O 1
ATOM 1700 N N . GLY A 1 209 ? 3.826 12.477 16.724 1.00 56.97 209 GLY A N 1
ATOM 1701 C CA . GLY A 1 209 ? 3.110 13.035 17.865 1.00 56.97 209 GLY A CA 1
ATOM 1702 C C . GLY A 1 209 ? 2.994 12.032 19.018 1.00 56.97 209 GLY A C 1
ATOM 1703 O O . GLY A 1 209 ? 3.770 11.092 19.165 1.00 56.97 209 GLY A O 1
ATOM 1704 N N . ASP A 1 210 ? 1.988 12.215 19.859 1.00 56.62 210 ASP A N 1
ATOM 1705 C CA . ASP A 1 210 ? 1.720 11.200 20.867 1.00 56.62 210 ASP A CA 1
ATOM 1706 C C . ASP A 1 210 ? 1.380 9.870 20.173 1.00 56.62 210 ASP A C 1
ATOM 1708 O O . ASP A 1 210 ? 0.517 9.863 19.297 1.00 56.62 210 ASP A O 1
ATOM 1712 N N . ASP A 1 211 ? 2.028 8.761 20.549 1.00 64.56 211 ASP A N 1
ATOM 1713 C CA . ASP A 1 211 ? 1.779 7.402 20.013 1.00 64.56 211 ASP A CA 1
ATOM 1714 C C . ASP A 1 211 ? 0.429 6.839 20.525 1.00 64.56 211 ASP A C 1
ATOM 1716 O O . ASP A 1 211 ? 0.208 5.636 20.685 1.00 64.56 211 ASP A O 1
ATOM 1720 N N . ARG A 1 212 ? -0.487 7.759 20.851 1.00 74.19 212 ARG A N 1
ATOM 1721 C CA . ARG A 1 212 ? -1.827 7.524 21.353 1.00 74.19 212 ARG A CA 1
ATOM 1722 C C . ARG A 1 212 ? -2.685 6.978 20.226 1.00 74.19 212 ARG A C 1
ATOM 1724 O O . ARG A 1 212 ? -2.908 7.618 19.203 1.00 74.19 212 ARG A O 1
ATOM 1731 N N . LYS A 1 213 ? -3.259 5.813 20.492 1.00 85.38 213 LYS A N 1
ATOM 1732 C CA . LYS A 1 213 ? -4.299 5.212 19.669 1.00 85.38 213 LYS A CA 1
ATOM 1733 C C . LYS A 1 213 ? -5.671 5.638 20.171 1.00 85.38 213 LYS A C 1
ATOM 1735 O O . LYS A 1 213 ? -5.943 5.561 21.368 1.00 85.38 213 LYS A O 1
ATOM 1740 N N . TYR A 1 214 ? -6.540 6.037 19.251 1.00 85.56 214 TYR A N 1
ATOM 1741 C CA . TYR A 1 214 ? -7.904 6.455 19.556 1.00 85.56 214 TYR A CA 1
ATOM 1742 C C . TYR A 1 214 ? -8.886 5.333 19.237 1.00 85.56 214 TYR A C 1
ATOM 1744 O O . TYR A 1 214 ? -8.773 4.669 18.211 1.00 85.56 214 TYR A O 1
ATOM 1752 N N . VAL A 1 215 ? -9.855 5.128 20.124 1.00 87.69 215 VAL A N 1
ATOM 1753 C CA . VAL A 1 215 ? -11.023 4.288 19.862 1.00 87.69 215 VAL A CA 1
ATOM 1754 C C . VAL A 1 215 ? -12.157 5.216 19.437 1.00 87.69 215 VAL A C 1
ATOM 1756 O O . VAL A 1 215 ? -12.614 6.014 20.252 1.00 87.69 215 VAL A O 1
ATOM 1759 N N . GLY A 1 216 ? -12.613 5.112 18.189 1.00 87.81 216 GLY A N 1
ATOM 1760 C CA . GLY A 1 216 ? -13.580 6.043 17.602 1.00 87.81 216 GLY A CA 1
ATOM 1761 C C . GLY A 1 216 ? -12.898 7.204 16.874 1.00 87.81 216 GLY A C 1
ATOM 1762 O O . GLY A 1 216 ? -11.885 7.014 16.206 1.00 87.81 216 GLY A O 1
ATOM 1763 N N . SER A 1 217 ? -13.472 8.405 16.963 1.00 88.12 217 SER A N 1
ATOM 1764 C CA . SER A 1 217 ? -12.987 9.573 16.219 1.00 88.12 217 SER A CA 1
ATOM 1765 C C . SER A 1 217 ? -11.590 10.021 16.660 1.00 88.12 217 SER A C 1
ATOM 1767 O O . SER A 1 217 ? -11.298 10.118 17.852 1.00 88.12 217 SER A O 1
ATOM 1769 N N . VAL A 1 218 ? -10.750 10.367 15.683 1.00 89.38 218 VAL A N 1
ATOM 1770 C CA . VAL A 1 218 ? -9.440 10.989 15.912 1.00 89.38 218 VAL A CA 1
ATOM 1771 C C . VAL A 1 218 ? -9.608 12.513 15.941 1.00 89.38 218 VAL A C 1
ATOM 1773 O O . VAL A 1 218 ? -10.197 13.062 15.007 1.00 89.38 218 VAL A O 1
ATOM 1776 N N . PRO A 1 219 ? -9.112 13.224 16.972 1.00 88.69 219 PRO A N 1
ATOM 1777 C CA . PRO A 1 219 ? -9.234 14.680 17.052 1.00 88.69 219 PRO A CA 1
ATOM 1778 C C . PRO A 1 219 ? -8.696 15.395 15.803 1.00 88.69 219 PRO A C 1
ATOM 1780 O O . PRO A 1 219 ? -7.557 15.170 15.399 1.00 88.69 219 PRO A O 1
ATOM 1783 N N . GLY A 1 220 ? -9.504 16.283 15.214 1.00 89.25 220 GLY A N 1
ATOM 1784 C CA . GLY A 1 220 ? -9.142 17.065 14.024 1.00 89.25 220 GLY A CA 1
ATOM 1785 C C . GLY A 1 220 ? -9.293 16.348 12.675 1.00 89.25 220 GLY A C 1
ATOM 1786 O O . GLY A 1 220 ? -9.139 16.997 11.640 1.00 89.25 220 GLY A O 1
ATOM 1787 N N . VAL A 1 221 ? -9.608 15.049 12.666 1.00 91.50 221 VAL A N 1
ATOM 1788 C CA . VAL A 1 221 ? -9.896 14.283 11.444 1.00 91.50 221 VAL A CA 1
ATOM 1789 C C . VAL A 1 221 ? -11.406 14.215 11.237 1.00 91.50 221 VAL A C 1
ATOM 1791 O O . VAL A 1 221 ? -12.149 13.821 12.137 1.00 91.50 221 VAL A O 1
ATOM 1794 N N . GLU A 1 222 ? -11.861 14.570 10.041 1.00 92.06 222 GLU A N 1
ATOM 1795 C CA . GLU A 1 222 ? -13.277 14.649 9.688 1.00 92.06 222 GLU A CA 1
ATOM 1796 C C . GLU A 1 222 ? -13.650 13.626 8.607 1.00 92.06 222 GLU A C 1
ATOM 1798 O O . GLU A 1 222 ? -12.840 13.221 7.768 1.00 92.06 222 GLU A O 1
ATOM 1803 N N . VAL A 1 223 ? -14.911 13.182 8.617 1.00 91.31 223 VAL A N 1
ATOM 1804 C CA . VAL A 1 223 ? -15.430 12.295 7.568 1.00 91.31 223 VAL A CA 1
ATOM 1805 C C . VAL A 1 223 ? -15.399 13.037 6.234 1.00 91.31 223 VAL A C 1
ATOM 1807 O O . VAL A 1 223 ? -16.027 14.081 6.088 1.00 91.31 223 VAL A O 1
ATOM 1810 N N . GLY A 1 224 ? -14.705 12.459 5.254 1.00 90.00 224 GLY A N 1
ATOM 1811 C CA . GLY A 1 224 ? -14.494 13.071 3.942 1.00 90.00 224 GLY A CA 1
ATOM 1812 C C . GLY A 1 224 ? -13.082 13.613 3.731 1.00 90.00 224 GLY A C 1
ATOM 1813 O O . GLY A 1 224 ? -12.758 13.961 2.601 1.00 90.00 224 GLY A O 1
ATOM 1814 N N . ASP A 1 225 ? -12.230 13.631 4.763 1.00 92.19 225 ASP A N 1
ATOM 1815 C CA . ASP A 1 225 ? -10.815 13.961 4.590 1.00 92.19 225 ASP A CA 1
ATOM 1816 C C . ASP A 1 225 ? -10.112 12.993 3.627 1.00 92.19 225 ASP A C 1
ATOM 1818 O O . ASP A 1 225 ? -10.279 11.769 3.685 1.00 92.19 225 ASP A O 1
ATOM 1822 N N . GLU A 1 226 ? -9.275 13.560 2.757 1.00 89.81 226 GLU A N 1
ATOM 1823 C CA . GLU A 1 226 ? -8.544 12.822 1.732 1.00 89.81 226 GLU A CA 1
ATOM 1824 C C . GLU A 1 226 ? -7.051 12.702 2.061 1.00 89.81 226 GLU A C 1
ATOM 1826 O O . GLU A 1 226 ? -6.314 13.690 2.192 1.00 89.81 226 GLU A O 1
ATOM 1831 N N . PHE A 1 227 ? -6.587 11.454 2.098 1.00 86.62 227 PHE A N 1
ATOM 1832 C CA . PHE A 1 227 ? -5.190 11.082 2.296 1.00 86.62 227 PHE A CA 1
ATOM 1833 C C . PHE A 1 227 ? -4.716 10.262 1.100 1.00 86.62 227 PHE A C 1
ATOM 1835 O O . PHE A 1 227 ? -5.337 9.263 0.733 1.00 86.62 227 PHE A O 1
ATOM 1842 N N . HIS A 1 228 ? -3.609 10.674 0.485 1.00 78.88 228 HIS A N 1
ATOM 1843 C CA . HIS A 1 228 ? -3.147 10.081 -0.772 1.00 78.88 228 HIS A CA 1
ATOM 1844 C C . HIS A 1 228 ? -2.223 8.886 -0.530 1.00 78.88 228 HIS A C 1
ATOM 1846 O O . HIS A 1 228 ? -2.080 8.016 -1.391 1.00 78.88 228 HIS A O 1
ATOM 1852 N N . LEU A 1 229 ? -1.614 8.823 0.656 1.00 80.00 229 LEU A N 1
ATOM 1853 C CA . LEU A 1 229 ? -0.666 7.789 1.042 1.00 80.00 229 LEU A CA 1
ATOM 1854 C C . LEU A 1 229 ? -1.034 7.145 2.376 1.00 80.00 229 LEU A C 1
ATOM 1856 O O . LEU A 1 229 ? -1.482 7.798 3.314 1.00 80.00 229 LEU A O 1
ATOM 1860 N N . ARG A 1 230 ? -0.727 5.850 2.514 1.00 81.94 230 ARG A N 1
ATOM 1861 C CA . ARG A 1 230 ? -0.915 5.103 3.772 1.00 81.94 230 ARG A CA 1
ATOM 1862 C C . ARG A 1 230 ? -0.135 5.714 4.940 1.00 81.94 230 ARG A C 1
ATOM 1864 O O . ARG A 1 230 ? -0.579 5.632 6.075 1.00 81.94 230 ARG A O 1
ATOM 1871 N N . VAL A 1 231 ? 1.008 6.332 4.648 1.00 79.50 231 VAL A N 1
ATOM 1872 C CA . VAL A 1 231 ? 1.841 7.039 5.626 1.00 79.50 231 VAL A CA 1
ATOM 1873 C C . VAL A 1 231 ? 1.146 8.283 6.183 1.00 79.50 231 VAL A C 1
ATOM 1875 O O . VAL A 1 231 ? 1.327 8.577 7.362 1.00 79.50 231 VAL A O 1
ATOM 1878 N N . GLU A 1 232 ? 0.323 8.976 5.387 1.00 86.69 232 GLU A N 1
ATOM 1879 C CA . GLU A 1 232 ? -0.442 10.133 5.873 1.00 86.69 232 GLU A CA 1
ATOM 1880 C C . GLU A 1 232 ? -1.422 9.716 6.979 1.00 86.69 232 GLU A C 1
ATOM 1882 O O . GLU A 1 232 ? -1.552 10.410 7.980 1.00 86.69 232 GLU A O 1
ATOM 1887 N N . LEU A 1 233 ? -2.018 8.522 6.867 1.00 88.25 233 LEU A N 1
ATOM 1888 C CA . LEU A 1 233 ? -2.881 7.967 7.917 1.00 88.25 233 LEU A CA 1
ATOM 1889 C C . LEU A 1 233 ? -2.115 7.717 9.228 1.00 88.25 233 LEU A C 1
ATOM 1891 O O . LEU A 1 233 ? -2.687 7.858 10.307 1.00 88.25 233 LEU A O 1
ATOM 1895 N N . CYS A 1 234 ? -0.828 7.359 9.141 1.00 83.94 234 CYS A N 1
ATOM 1896 C CA . CYS A 1 234 ? 0.024 7.118 10.306 1.00 83.94 234 CYS A CA 1
ATOM 1897 C C . CYS A 1 234 ? 0.416 8.414 11.017 1.00 83.94 234 CYS A C 1
ATOM 1899 O O . CYS A 1 234 ? 0.365 8.467 12.240 1.00 83.94 234 CYS A O 1
ATOM 1901 N N . ILE A 1 235 ? 0.802 9.458 10.276 1.00 83.44 235 ILE A N 1
ATOM 1902 C CA . ILE A 1 235 ? 1.254 10.724 10.883 1.00 83.44 235 ILE A CA 1
ATOM 1903 C C . ILE A 1 235 ? 0.113 11.491 11.561 1.00 83.44 235 ILE A C 1
ATOM 1905 O O . ILE A 1 235 ? 0.370 12.211 12.521 1.00 83.44 235 ILE A O 1
ATOM 1909 N N . VAL A 1 236 ? -1.132 11.325 11.093 1.00 88.12 236 VAL A N 1
ATOM 1910 C CA . VAL A 1 236 ? -2.321 11.940 11.712 1.00 88.12 236 VAL A CA 1
ATOM 1911 C C . VAL A 1 236 ? -2.965 11.058 12.788 1.00 88.12 236 VAL A C 1
ATOM 1913 O O . VAL A 1 236 ? -3.932 11.476 13.413 1.00 88.12 236 VAL A O 1
ATOM 1916 N N . GLY A 1 237 ? -2.457 9.839 13.009 1.00 86.12 237 GLY A N 1
ATOM 1917 C CA . GLY A 1 237 ? -2.964 8.922 14.039 1.00 86.12 237 GLY A CA 1
ATOM 1918 C C . GLY A 1 237 ? -4.259 8.182 13.679 1.00 86.12 237 GLY A C 1
ATOM 1919 O O . GLY A 1 237 ? -4.851 7.534 14.540 1.00 86.12 237 GLY A O 1
ATOM 1920 N N . LEU A 1 238 ? -4.704 8.232 12.418 1.00 89.38 238 LEU A N 1
ATOM 1921 C CA . LEU A 1 238 ? -5.892 7.503 11.956 1.00 89.38 238 LEU A CA 1
ATOM 1922 C C . LEU A 1 238 ? -5.624 5.999 11.795 1.00 89.38 238 LEU A C 1
ATOM 1924 O O . LEU A 1 238 ? -6.513 5.167 11.984 1.00 89.38 238 LEU A O 1
ATOM 1928 N N . HIS A 1 239 ? -4.389 5.623 11.455 1.00 89.31 239 HIS A N 1
ATOM 1929 C CA . HIS A 1 239 ? -4.007 4.224 11.291 1.00 89.31 239 HIS A CA 1
ATOM 1930 C C . HIS A 1 239 ? -2.503 4.022 11.482 1.00 89.31 239 HIS A C 1
ATOM 1932 O O . HIS A 1 239 ? -1.712 4.554 10.712 1.00 89.31 239 HIS A O 1
ATOM 1938 N N . HIS A 1 240 ? -2.080 3.197 12.439 1.00 84.25 240 HIS A N 1
ATOM 1939 C CA . HIS A 1 240 ? -0.663 3.080 12.823 1.00 84.25 240 HIS A CA 1
ATOM 1940 C C . HIS A 1 240 ? 0.077 1.956 12.083 1.00 84.25 240 HIS A C 1
ATOM 1942 O O . HIS A 1 240 ? 1.288 1.792 12.225 1.00 84.25 240 HIS A O 1
ATOM 1948 N N . GLN A 1 241 ? -0.630 1.162 11.272 1.00 76.00 241 GLN A N 1
ATOM 1949 C CA . GLN A 1 241 ? -0.030 0.073 10.505 1.00 76.00 241 GLN A CA 1
ATOM 1950 C C . GLN A 1 241 ? 0.326 0.532 9.086 1.00 76.00 241 GLN A C 1
ATOM 1952 O O . GLN A 1 241 ? -0.535 0.751 8.231 1.00 76.00 241 GLN A O 1
ATOM 1957 N N . HIS A 1 242 ? 1.623 0.586 8.781 1.00 69.00 242 HIS A N 1
ATOM 1958 C CA . HIS A 1 242 ? 2.092 0.929 7.433 1.00 69.00 242 HIS A CA 1
ATOM 1959 C C . HIS A 1 242 ? 1.672 -0.088 6.359 1.00 69.00 242 HIS A C 1
ATOM 1961 O O . HIS A 1 242 ? 1.589 0.256 5.182 1.00 69.00 242 HIS A O 1
ATOM 1967 N N . LEU A 1 243 ? 1.450 -1.349 6.749 1.00 69.00 243 LEU A N 1
ATOM 1968 C CA . LEU A 1 243 ? 1.230 -2.464 5.821 1.00 69.00 243 LEU A CA 1
ATOM 1969 C C . LEU A 1 243 ? -0.048 -3.259 6.103 1.00 69.00 243 LEU A C 1
ATOM 1971 O O . LEU A 1 243 ? -0.699 -3.705 5.158 1.00 69.00 243 LEU A O 1
ATOM 1975 N N . ALA A 1 244 ? -0.386 -3.481 7.375 1.00 77.00 244 ALA A N 1
ATOM 1976 C CA . ALA A 1 244 ? -1.548 -4.281 7.743 1.00 77.00 244 ALA A CA 1
ATOM 1977 C C . ALA A 1 244 ? -2.841 -3.492 7.524 1.00 77.00 244 ALA A C 1
ATOM 1979 O O . ALA A 1 244 ? -2.889 -2.295 7.771 1.00 77.00 244 ALA A O 1
ATOM 1980 N N . GLY A 1 245 ? -3.895 -4.175 7.072 1.00 83.56 245 GLY A N 1
ATOM 1981 C CA . GLY A 1 245 ? -5.203 -3.561 6.833 1.00 83.56 245 GLY A CA 1
ATOM 1982 C C . GLY A 1 245 ? -5.981 -3.217 8.104 1.00 83.56 245 GLY A C 1
ATOM 1983 O O . GLY A 1 245 ? -6.897 -2.412 8.030 1.00 83.56 245 GLY A O 1
ATOM 1984 N N . ILE A 1 246 ? -5.635 -3.823 9.243 1.00 89.69 246 ILE A N 1
ATOM 1985 C CA . ILE A 1 246 ? -6.365 -3.721 10.513 1.00 89.69 246 ILE A CA 1
ATOM 1986 C C . ILE A 1 246 ? -5.395 -3.216 11.578 1.00 89.69 246 ILE A C 1
ATOM 1988 O O . ILE A 1 246 ? -4.362 -3.850 11.805 1.00 89.69 246 ILE A O 1
ATOM 1992 N N . ASP A 1 247 ? -5.741 -2.113 12.233 1.00 91.31 247 ASP A N 1
ATOM 1993 C CA . ASP A 1 247 ? -5.048 -1.610 13.418 1.00 91.31 247 ASP A CA 1
ATOM 1994 C C . ASP A 1 247 ? -5.900 -1.856 14.666 1.00 91.31 247 ASP A C 1
ATOM 1996 O O . ASP A 1 247 ? -7.132 -1.863 14.610 1.00 91.31 247 ASP A O 1
ATOM 2000 N N . PHE A 1 248 ? -5.242 -2.101 15.794 1.00 92.12 248 PHE A N 1
ATOM 2001 C CA . PHE A 1 248 ? -5.898 -2.465 17.046 1.00 92.12 248 PHE A CA 1
ATOM 2002 C C . PHE A 1 248 ? -5.127 -1.954 18.265 1.00 92.12 248 PHE A C 1
ATOM 2004 O O . PHE A 1 248 ? -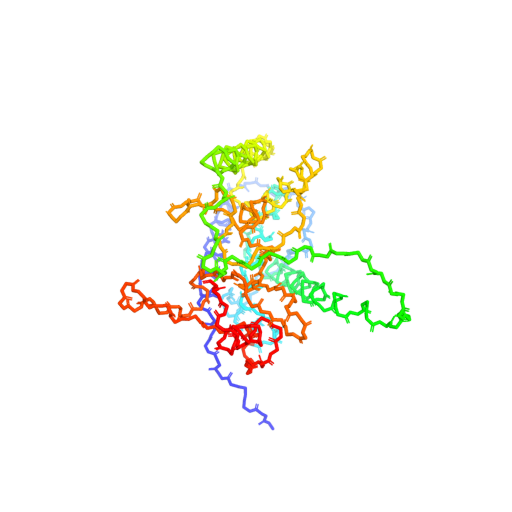3.925 -1.662 18.202 1.00 92.12 248 PHE A O 1
ATOM 2011 N N . VAL A 1 249 ? -5.836 -1.864 19.387 1.00 90.19 249 VAL A N 1
ATOM 2012 C CA . VAL A 1 249 ? -5.302 -1.499 20.704 1.00 90.19 249 VAL A CA 1
ATOM 2013 C C . VAL A 1 249 ? -5.762 -2.513 21.748 1.00 90.19 249 VAL A C 1
ATOM 2015 O O . VAL A 1 249 ? -6.746 -3.224 21.542 1.00 90.19 249 VAL A O 1
ATOM 2018 N N . ASN A 1 250 ? -5.049 -2.593 22.867 1.00 89.00 250 ASN A N 1
ATOM 2019 C CA . ASN A 1 250 ? -5.495 -3.374 24.010 1.00 89.00 250 ASN A CA 1
ATOM 2020 C C . ASN A 1 250 ? -6.538 -2.578 24.819 1.00 89.00 250 ASN A C 1
ATOM 2022 O O . ASN A 1 250 ? -6.305 -1.430 25.195 1.00 89.00 250 ASN A O 1
ATOM 2026 N N . GLN A 1 251 ? -7.685 -3.199 25.072 1.00 80.75 251 GLN A N 1
ATOM 2027 C CA . GLN A 1 251 ? -8.795 -2.704 25.872 1.00 80.75 251 GLN A CA 1
ATOM 2028 C C . GLN A 1 251 ? -9.095 -3.740 26.969 1.00 80.75 251 GLN A C 1
ATOM 2030 O O . GLN A 1 251 ? -9.858 -4.691 26.779 1.00 80.75 251 GLN A O 1
ATOM 2035 N N . GLY A 1 252 ? -8.459 -3.566 28.132 1.00 81.56 252 GLY A N 1
ATOM 2036 C CA . GLY A 1 252 ? -8.549 -4.500 29.257 1.00 81.56 252 GLY A CA 1
ATOM 2037 C C . GLY A 1 252 ? -7.781 -5.798 28.994 1.00 81.56 252 GLY A C 1
ATOM 2038 O O . GLY A 1 252 ? -6.556 -5.799 28.949 1.00 81.56 252 GLY A O 1
ATOM 2039 N N . GLU A 1 253 ? -8.505 -6.908 28.839 1.00 84.31 253 GLU A N 1
ATOM 2040 C CA . GLU A 1 253 ? -7.931 -8.221 28.490 1.00 84.31 253 GLU A CA 1
ATOM 2041 C C . GLU A 1 253 ? -8.103 -8.570 27.001 1.00 84.31 253 GLU A C 1
ATOM 2043 O O . GLU A 1 253 ? -7.694 -9.643 26.552 1.00 84.31 253 GLU A O 1
ATOM 2048 N N . LYS A 1 254 ? -8.731 -7.686 26.213 1.00 85.81 254 LYS A N 1
ATOM 2049 C CA . LYS A 1 254 ? -9.063 -7.935 24.807 1.00 85.81 254 LYS A CA 1
ATOM 2050 C C . LYS A 1 254 ? -8.400 -6.913 23.896 1.00 85.81 254 LYS A C 1
ATOM 2052 O O . LYS A 1 254 ? -8.452 -5.715 24.136 1.00 85.81 254 LYS A O 1
ATOM 2057 N N . ASN A 1 255 ? -7.860 -7.383 22.778 1.00 90.25 255 ASN A N 1
ATOM 2058 C CA . ASN A 1 255 ? -7.490 -6.495 21.678 1.00 90.25 255 ASN A CA 1
ATOM 2059 C C . ASN A 1 255 ? -8.746 -6.090 20.908 1.00 90.25 255 ASN A C 1
ATOM 2061 O O . ASN A 1 255 ? -9.519 -6.967 20.534 1.00 90.25 255 ASN A O 1
ATOM 2065 N N . VAL A 1 256 ? -8.927 -4.805 20.634 1.00 93.75 256 VAL A N 1
ATOM 2066 C CA . VAL A 1 256 ? -10.050 -4.273 19.853 1.00 93.75 256 VAL A CA 1
ATOM 2067 C C . VAL A 1 256 ? -9.531 -3.521 18.640 1.00 93.75 256 VAL A C 1
ATOM 2069 O O . VAL A 1 256 ? -8.565 -2.763 18.735 1.00 93.75 256 VAL A O 1
ATOM 2072 N N . ALA A 1 257 ? -10.135 -3.778 17.481 1.00 95.31 257 ALA A N 1
ATOM 2073 C CA . ALA A 1 257 ? -9.817 -3.050 16.263 1.00 95.31 257 ALA A CA 1
ATOM 2074 C C . ALA A 1 257 ? -10.260 -1.587 16.403 1.00 95.31 257 ALA A C 1
ATOM 2076 O O . ALA A 1 257 ? -11.311 -1.316 16.975 1.00 95.31 257 ALA A O 1
ATOM 2077 N N . ILE A 1 258 ? -9.438 -0.665 15.903 1.00 93.50 258 ILE A N 1
ATOM 2078 C CA . ILE A 1 258 ? -9.685 0.785 15.992 1.00 93.50 258 ILE A CA 1
ATOM 2079 C C . ILE A 1 258 ? -9.753 1.466 14.630 1.00 93.50 258 ILE A C 1
ATOM 2081 O O . ILE A 1 258 ? -10.347 2.528 14.512 1.00 93.50 258 ILE A O 1
ATOM 2085 N N . SER A 1 259 ? -9.142 0.866 13.608 1.00 94.25 259 SER A N 1
ATOM 2086 C CA . SER A 1 259 ? -9.327 1.296 12.231 1.00 94.25 259 SER A CA 1
ATOM 2087 C C . SER A 1 259 ? -9.032 0.164 11.259 1.00 94.25 259 SER A C 1
ATOM 2089 O O . SER A 1 259 ? -8.167 -0.695 11.482 1.00 94.25 259 SER A O 1
ATOM 2091 N N . ILE A 1 260 ? -9.754 0.184 10.145 1.00 93.38 260 ILE A N 1
ATOM 2092 C CA . ILE A 1 260 ? -9.517 -0.675 8.990 1.00 93.38 260 ILE A CA 1
ATOM 2093 C C . ILE A 1 260 ? -9.218 0.172 7.766 1.00 93.38 260 ILE A C 1
ATOM 2095 O O . ILE A 1 260 ? -9.613 1.331 7.671 1.00 93.38 260 ILE A O 1
ATOM 2099 N N . ALA A 1 261 ? -8.553 -0.421 6.786 1.00 87.94 261 ALA A N 1
ATOM 2100 C CA . ALA A 1 261 ? -8.350 0.241 5.515 1.00 87.94 261 ALA A CA 1
ATOM 2101 C C . ALA A 1 261 ? -8.541 -0.722 4.349 1.00 87.94 261 ALA A C 1
ATOM 2103 O O . ALA A 1 261 ? -7.679 -1.546 4.026 1.00 87.94 261 ALA A O 1
ATOM 2104 N N . SER A 1 262 ? -9.684 -0.547 3.696 1.00 84.81 262 SER A N 1
ATOM 2105 C CA . SER A 1 262 ? -10.044 -1.195 2.442 1.00 84.81 262 SER A CA 1
ATOM 2106 C C . SER A 1 262 ? -9.250 -0.560 1.302 1.00 84.81 262 SER A C 1
ATOM 2108 O O . SER A 1 262 ? -9.270 0.650 1.098 1.00 84.81 262 SER A O 1
ATOM 2110 N N . SER A 1 263 ? -8.483 -1.384 0.590 1.00 66.94 263 SER A N 1
ATOM 2111 C CA . SER A 1 263 ? -7.619 -0.951 -0.521 1.00 66.94 263 SER A CA 1
ATOM 2112 C C . SER A 1 263 ? -7.910 -1.710 -1.817 1.00 66.94 263 SER A C 1
ATOM 2114 O O . SER A 1 263 ? -7.095 -1.683 -2.737 1.00 66.94 263 SER A O 1
ATOM 2116 N N . GLY A 1 264 ? -9.029 -2.447 -1.880 1.00 60.00 264 GLY A N 1
ATOM 2117 C CA . GLY A 1 264 ? -9.392 -3.274 -3.037 1.00 60.00 264 GLY A CA 1
ATOM 2118 C C . GLY A 1 264 ? -8.419 -4.427 -3.312 1.00 60.00 264 GLY A C 1
ATOM 2119 O O . GLY A 1 264 ? -8.449 -5.027 -4.383 1.00 60.00 264 GLY A O 1
ATOM 2120 N N . ARG A 1 265 ? -7.519 -4.726 -2.363 1.00 46.09 265 ARG A N 1
ATOM 2121 C CA . ARG A 1 265 ? -6.573 -5.856 -2.432 1.00 46.09 265 ARG A CA 1
ATOM 2122 C C . ARG A 1 265 ? -7.251 -7.203 -2.205 1.00 46.09 265 ARG A C 1
ATOM 2124 O O . ARG A 1 265 ? -6.720 -8.232 -2.608 1.00 46.09 265 ARG A O 1
ATOM 2131 N N . TYR A 1 266 ? -8.412 -7.167 -1.572 1.00 49.62 266 TYR A N 1
ATOM 2132 C CA . TYR A 1 266 ? -9.344 -8.270 -1.464 1.00 49.62 266 TYR A CA 1
ATOM 2133 C C . TYR A 1 266 ? -10.645 -7.853 -2.152 1.00 49.62 266 TYR A C 1
ATOM 2135 O O . TYR A 1 266 ? -10.826 -6.682 -2.491 1.00 49.62 266 TYR A O 1
ATOM 2143 N N . SER A 1 267 ? -11.534 -8.810 -2.408 1.00 51.00 267 SER A N 1
ATOM 2144 C CA . SER A 1 267 ? -12.862 -8.553 -2.968 1.00 51.00 267 SER A CA 1
ATOM 2145 C C . SER A 1 267 ? -13.753 -7.847 -1.938 1.00 51.00 267 SER A C 1
ATOM 2147 O O . SER A 1 267 ? -14.717 -8.431 -1.447 1.00 51.00 267 SER A O 1
ATOM 2149 N N . ASP A 1 268 ? -13.396 -6.618 -1.574 1.00 55.41 268 ASP A N 1
ATOM 2150 C CA . ASP A 1 268 ? -14.178 -5.753 -0.703 1.00 55.41 268 ASP A CA 1
ATOM 2151 C C . ASP A 1 268 ? -15.476 -5.435 -1.454 1.00 55.41 268 ASP A C 1
ATOM 2153 O O . ASP A 1 268 ? -15.480 -4.715 -2.457 1.00 55.41 268 ASP A O 1
ATOM 2157 N N . VAL A 1 269 ? -16.587 -6.030 -1.023 1.00 53.44 269 VAL A N 1
ATOM 2158 C CA . VAL A 1 269 ? -17.885 -5.789 -1.654 1.00 53.44 269 VAL A CA 1
ATOM 2159 C C . VAL A 1 269 ? -18.516 -4.603 -0.944 1.00 53.44 269 VAL A C 1
ATOM 2161 O O . VAL A 1 269 ? -19.027 -4.723 0.172 1.00 53.44 269 VAL A O 1
ATOM 2164 N N . LYS A 1 270 ? -18.479 -3.440 -1.599 1.00 55.50 270 LYS A N 1
ATOM 2165 C CA . LYS A 1 270 ? -19.302 -2.294 -1.208 1.00 55.50 270 LYS A CA 1
ATOM 2166 C C . LYS A 1 270 ? -20.743 -2.627 -1.606 1.00 55.50 270 LYS A C 1
ATOM 2168 O O . LYS A 1 270 ? -21.041 -2.748 -2.792 1.00 55.50 270 LYS A O 1
ATOM 2173 N N . GLY A 1 271 ? -21.596 -2.893 -0.619 1.00 57.72 271 GLY A N 1
ATOM 2174 C CA . GLY A 1 271 ? -23.013 -3.184 -0.839 1.00 57.72 271 GLY A CA 1
ATOM 2175 C C . GLY A 1 271 ? -23.817 -1.907 -1.108 1.00 57.72 271 GLY A C 1
ATOM 2176 O O . GLY A 1 271 ? -23.342 -0.977 -1.759 1.00 57.72 271 GLY A O 1
ATOM 2177 N N . LYS A 1 272 ? -25.042 -1.836 -0.561 1.00 54.03 272 LYS A N 1
ATOM 2178 C CA . LYS A 1 272 ? -25.751 -0.553 -0.367 1.00 54.03 272 LYS A CA 1
ATOM 2179 C C . LYS A 1 272 ? -24.856 0.404 0.443 1.00 54.03 272 LYS A C 1
ATOM 2181 O O . LYS A 1 272 ? -24.015 -0.076 1.197 1.00 54.03 272 LYS A O 1
ATOM 2186 N N . SER A 1 273 ? -25.037 1.719 0.282 1.00 65.81 273 SER A N 1
ATOM 2187 C CA . SER A 1 273 ? -24.123 2.790 0.741 1.00 65.81 273 SER A CA 1
ATOM 2188 C C . SER A 1 273 ? -23.591 2.663 2.173 1.00 65.81 273 SER A C 1
ATOM 2190 O O . SER A 1 273 ? -22.487 3.132 2.437 1.00 65.81 273 SER A O 1
ATOM 2192 N N . ASP A 1 274 ? -24.328 1.986 3.053 1.00 83.38 274 ASP A N 1
ATOM 2193 C CA . ASP A 1 274 ? -24.079 1.964 4.495 1.00 83.38 274 ASP A CA 1
ATOM 2194 C C . ASP A 1 274 ? -23.492 0.625 4.987 1.00 83.38 274 ASP A C 1
ATOM 2196 O O . ASP A 1 274 ? -23.339 0.419 6.189 1.00 83.38 274 ASP A O 1
ATOM 2200 N N . ILE A 1 275 ? -23.189 -0.318 4.081 1.00 84.69 275 ILE A N 1
ATOM 2201 C CA . ILE A 1 275 ? -22.675 -1.652 4.432 1.00 84.69 275 ILE A CA 1
ATOM 2202 C C . ILE A 1 275 ? -21.344 -1.922 3.726 1.00 84.69 275 ILE A C 1
ATOM 2204 O O . ILE A 1 275 ? -21.260 -1.956 2.493 1.00 84.69 275 ILE A O 1
ATOM 2208 N N . LEU A 1 276 ? -20.320 -2.210 4.531 1.00 84.56 276 LEU A N 1
ATOM 2209 C CA . LEU A 1 276 ? -19.012 -2.677 4.085 1.00 84.56 276 LEU A CA 1
ATOM 2210 C C . LEU A 1 276 ? -18.812 -4.144 4.485 1.00 84.56 276 LEU A C 1
ATOM 2212 O O . LEU A 1 276 ? -18.850 -4.479 5.667 1.00 84.56 276 LEU A O 1
ATOM 2216 N N . ILE A 1 277 ? -18.547 -5.012 3.504 1.00 85.69 277 ILE A N 1
ATOM 2217 C CA . ILE A 1 277 ? -18.065 -6.375 3.759 1.00 85.69 277 ILE A CA 1
ATOM 2218 C C . ILE A 1 277 ? -16.539 -6.340 3.709 1.00 85.69 277 ILE A C 1
ATOM 2220 O O . ILE A 1 277 ? -15.957 -6.226 2.630 1.00 85.69 277 ILE A O 1
ATOM 2224 N N . TYR A 1 278 ? -15.907 -6.425 4.879 1.00 87.56 278 TYR A N 1
ATOM 2225 C CA . TYR A 1 278 ? -14.455 -6.368 5.019 1.00 87.56 278 TYR A CA 1
ATOM 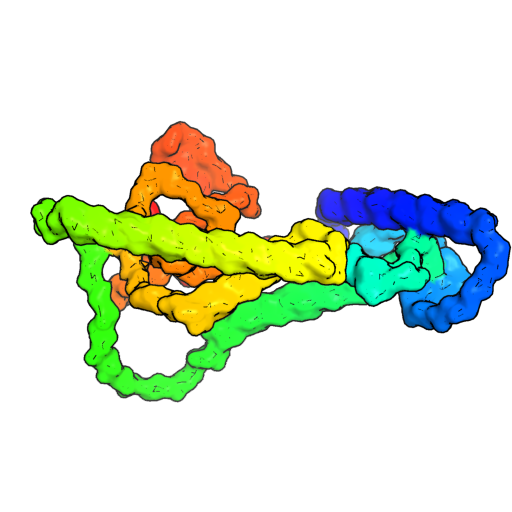2226 C C . TYR A 1 278 ? -13.869 -7.764 5.311 1.00 87.56 278 TYR A C 1
ATOM 2228 O O . TYR A 1 278 ? -14.178 -8.347 6.355 1.00 87.56 278 TYR A O 1
ATOM 2236 N N . PRO A 1 279 ? -13.042 -8.330 4.416 1.00 84.88 279 PRO A N 1
ATOM 2237 C CA . PRO A 1 279 ? -12.399 -9.620 4.627 1.00 84.88 279 PRO A CA 1
ATOM 2238 C C . PRO A 1 279 ? -11.251 -9.520 5.639 1.00 84.88 279 PRO A C 1
ATOM 2240 O O . PRO A 1 279 ? -10.519 -8.532 5.694 1.00 84.88 279 PRO A O 1
ATOM 2243 N N . GLY A 1 280 ? -11.071 -10.580 6.429 1.00 85.06 280 GLY A N 1
ATOM 2244 C CA . GLY A 1 280 ? -9.977 -10.682 7.393 1.00 85.06 280 GLY A CA 1
ATOM 2245 C C . GLY A 1 280 ? -8.595 -10.677 6.734 1.00 85.06 280 GLY A C 1
ATOM 2246 O O . GLY A 1 280 ? -8.433 -10.937 5.539 1.00 85.06 280 GLY A O 1
ATOM 2247 N N . SER A 1 281 ? -7.568 -10.406 7.537 1.00 79.50 281 SER A N 1
ATOM 2248 C CA . SER A 1 281 ? -6.173 -10.538 7.124 1.00 79.50 281 SER A CA 1
ATOM 2249 C C . SER A 1 281 ? -5.790 -12.015 7.021 1.00 79.50 281 SER A C 1
ATOM 2251 O O . SER A 1 281 ? -6.118 -12.817 7.895 1.00 79.50 281 SER A O 1
ATOM 2253 N N . GLY A 1 282 ? -5.066 -12.387 5.969 1.00 72.81 282 GLY A N 1
ATOM 2254 C CA . GLY A 1 282 ? -4.643 -13.763 5.743 1.00 72.81 282 GLY A CA 1
ATOM 2255 C C . GLY A 1 282 ? -3.492 -13.858 4.757 1.00 72.81 282 GLY A C 1
ATOM 2256 O O . GLY A 1 282 ? -3.243 -12.945 3.970 1.00 72.81 282 GLY A O 1
ATOM 2257 N N . MET A 1 283 ? -2.778 -14.979 4.802 1.00 65.50 283 MET A N 1
ATOM 2258 C CA . MET A 1 283 ? -1.773 -15.288 3.790 1.00 65.50 283 MET A CA 1
ATOM 2259 C C . MET A 1 283 ? -2.459 -15.865 2.546 1.00 65.50 283 MET A C 1
ATOM 2261 O O . MET A 1 283 ? -3.387 -16.661 2.688 1.00 65.50 283 MET A O 1
ATOM 2265 N N . PRO A 1 284 ? -1.979 -15.546 1.332 1.00 54.56 284 PRO A N 1
ATOM 2266 C CA . PRO A 1 284 ? -2.433 -16.232 0.130 1.00 54.56 284 PRO A CA 1
ATOM 2267 C C . PRO A 1 284 ? -2.211 -17.744 0.272 1.00 54.56 284 PRO A C 1
ATOM 2269 O O . PRO A 1 284 ? -1.157 -18.167 0.752 1.00 54.56 284 PRO A O 1
ATOM 2272 N N . ASN A 1 285 ? -3.187 -18.543 -0.162 1.00 67.00 285 ASN A N 1
ATOM 2273 C CA . ASN A 1 285 ? -3.137 -20.012 -0.180 1.00 67.00 285 ASN A CA 1
ATOM 2274 C C . ASN A 1 285 ? -3.066 -20.691 1.202 1.00 67.00 285 ASN A C 1
ATOM 2276 O O . ASN A 1 285 ? -2.617 -21.833 1.307 1.00 67.00 285 ASN A O 1
ATOM 2280 N N . LYS A 1 286 ? -3.506 -20.009 2.263 1.00 74.44 286 LYS A N 1
ATOM 2281 C CA . LYS A 1 286 ? -3.726 -20.609 3.584 1.00 74.44 286 LYS A CA 1
ATOM 2282 C C . LYS A 1 286 ? -5.069 -20.167 4.139 1.00 74.44 286 LYS A C 1
ATOM 2284 O O . LYS A 1 286 ? -5.501 -19.044 3.880 1.00 74.44 286 LYS A O 1
ATOM 2289 N N . ASP A 1 287 ? -5.678 -21.031 4.941 1.00 88.00 287 ASP A N 1
ATOM 2290 C CA . ASP A 1 287 ? -6.867 -20.663 5.698 1.00 88.00 287 ASP A CA 1
ATOM 2291 C C . ASP A 1 287 ? -6.539 -19.513 6.651 1.00 88.00 287 ASP A C 1
ATOM 2293 O O . ASP A 1 287 ? -5.469 -19.471 7.272 1.00 88.00 287 ASP A O 1
ATOM 2297 N N . GLN A 1 288 ? -7.458 -18.553 6.735 1.00 88.94 288 GLN A N 1
ATOM 2298 C CA . GLN A 1 288 ? -7.325 -17.447 7.670 1.00 88.94 288 GLN A CA 1
ATOM 2299 C C . GLN A 1 288 ? -7.486 -17.956 9.099 1.00 88.94 288 GLN A C 1
ATOM 2301 O O . GLN A 1 288 ? -8.360 -18.771 9.395 1.00 88.94 288 GLN A O 1
ATOM 2306 N N . THR A 1 289 ? -6.654 -17.442 9.997 1.00 90.50 289 THR A N 1
ATOM 2307 C CA . THR A 1 289 ? -6.710 -17.755 11.422 1.00 90.50 289 THR A CA 1
ATOM 2308 C C . THR A 1 289 ? -7.415 -16.639 12.187 1.00 90.50 289 THR A C 1
ATOM 2310 O O . THR A 1 289 ? -7.343 -15.458 11.832 1.00 90.50 289 THR A O 1
ATOM 2313 N N . LEU A 1 290 ? -8.117 -17.010 13.259 1.00 92.38 290 LEU A N 1
ATOM 2314 C CA . LEU A 1 290 ? -8.754 -16.063 14.173 1.00 92.38 290 LEU A CA 1
ATOM 2315 C C . LEU A 1 290 ? -7.732 -15.566 15.205 1.00 92.38 290 LEU A C 1
ATOM 2317 O O . LEU A 1 290 ? -7.781 -15.918 16.381 1.00 92.38 290 LEU A O 1
ATOM 2321 N N . ASP A 1 291 ? -6.773 -14.771 14.745 1.00 87.31 291 ASP A N 1
ATOM 2322 C CA . ASP A 1 291 ? -5.728 -14.176 15.574 1.00 87.31 291 ASP A CA 1
ATOM 2323 C C . ASP A 1 291 ? -5.493 -12.697 15.203 1.00 87.31 291 ASP A C 1
ATOM 2325 O O . ASP A 1 291 ? -6.087 -12.176 14.256 1.00 87.31 291 ASP A O 1
ATOM 2329 N N . HIS A 1 292 ? -4.671 -11.998 15.994 1.00 86.81 292 HIS A N 1
ATOM 2330 C CA . HIS A 1 292 ? -4.256 -10.603 15.769 1.00 86.81 292 HIS A CA 1
ATOM 2331 C C . HIS A 1 292 ? -5.428 -9.681 15.367 1.00 86.81 292 HIS A C 1
ATOM 2333 O O . HIS A 1 292 ? -6.384 -9.533 16.127 1.00 86.81 292 HIS A O 1
ATOM 2339 N N . GLY A 1 293 ? -5.373 -9.079 14.171 1.00 89.12 293 GLY A N 1
ATOM 2340 C CA . GLY A 1 293 ? -6.403 -8.172 13.664 1.00 89.12 293 GLY A CA 1
ATOM 2341 C C . GLY A 1 293 ? -7.761 -8.844 13.442 1.00 89.12 293 GLY A C 1
ATOM 2342 O O . GLY A 1 293 ? -8.784 -8.217 13.691 1.00 89.12 293 GLY A O 1
ATOM 2343 N N . ASN A 1 294 ? -7.801 -10.123 13.057 1.00 92.81 294 ASN A N 1
ATOM 2344 C CA . ASN A 1 294 ? -9.065 -10.848 12.872 1.00 92.81 294 ASN A CA 1
ATOM 2345 C C . ASN A 1 294 ? -9.751 -11.091 14.219 1.00 92.81 294 ASN A C 1
ATOM 2347 O O . ASN A 1 294 ? -10.962 -10.923 14.349 1.00 92.81 294 ASN A O 1
ATOM 2351 N N . LEU A 1 295 ? -8.964 -11.439 15.242 1.00 94.69 295 LEU A N 1
ATOM 2352 C CA . LEU A 1 295 ? -9.465 -11.547 16.610 1.00 94.69 295 LEU A CA 1
ATOM 2353 C C . LEU A 1 295 ? -9.908 -10.179 17.148 1.00 94.69 295 LEU A C 1
ATOM 2355 O O . LEU A 1 295 ? -10.941 -10.094 17.802 1.00 94.69 295 LEU A O 1
ATOM 2359 N N . ALA A 1 296 ? -9.183 -9.106 16.823 1.00 95.38 296 ALA A N 1
ATOM 2360 C CA . ALA A 1 296 ? -9.556 -7.752 17.218 1.00 95.38 296 ALA A CA 1
ATOM 2361 C C . ALA A 1 296 ? -10.882 -7.298 16.579 1.00 95.38 296 ALA A C 1
ATOM 2363 O O . ALA A 1 296 ? -11.727 -6.734 17.272 1.00 95.38 296 ALA A O 1
ATOM 2364 N N . LEU A 1 297 ? -11.108 -7.616 15.297 1.00 95.50 297 LEU A N 1
ATOM 2365 C CA . LEU A 1 297 ? -12.391 -7.403 14.613 1.00 95.50 297 LEU A CA 1
ATOM 2366 C C . LEU A 1 297 ? -13.525 -8.248 15.206 1.00 95.50 297 LEU A C 1
ATOM 2368 O O . LEU A 1 297 ? -14.671 -7.812 15.253 1.00 95.50 297 LEU A O 1
ATOM 2372 N N . LYS A 1 298 ? -13.231 -9.457 15.694 1.00 95.44 298 LYS A N 1
ATOM 2373 C CA . LYS A 1 298 ? -14.229 -10.236 16.432 1.00 95.44 298 LYS A CA 1
ATOM 2374 C C . LYS A 1 298 ? -14.572 -9.571 17.764 1.00 95.44 298 LYS A C 1
ATOM 2376 O O . LYS A 1 298 ? -15.746 -9.448 18.103 1.00 95.44 298 LYS A O 1
ATOM 2381 N N . ASN A 1 299 ? -13.560 -9.136 18.505 1.00 94.75 299 ASN A N 1
ATOM 2382 C CA . ASN A 1 299 ? -13.740 -8.568 19.834 1.00 94.75 299 ASN A CA 1
ATOM 2383 C C . ASN A 1 299 ? -14.575 -7.284 19.805 1.00 94.75 299 ASN A C 1
ATOM 2385 O O . ASN A 1 299 ? -15.401 -7.118 20.697 1.00 94.75 299 ASN A O 1
ATOM 2389 N N . ILE A 1 300 ? -14.452 -6.438 18.771 1.00 93.56 300 ILE A N 1
ATOM 2390 C CA . ILE A 1 300 ? -15.299 -5.236 18.650 1.00 93.56 300 ILE A CA 1
ATOM 2391 C C . ILE A 1 300 ? -16.791 -5.557 18.519 1.00 93.56 300 ILE A C 1
ATOM 2393 O O . ILE A 1 300 ? -17.616 -4.766 18.970 1.00 93.56 300 ILE A O 1
ATOM 2397 N N . MET A 1 301 ? -17.158 -6.725 17.975 1.00 91.81 301 MET A N 1
ATOM 2398 C CA . MET A 1 301 ? -18.561 -7.157 17.937 1.00 91.81 301 MET A CA 1
ATOM 2399 C C . MET A 1 301 ? -19.088 -7.468 19.342 1.00 91.81 301 MET A C 1
ATOM 2401 O O . MET A 1 301 ? -20.248 -7.196 19.645 1.00 91.81 301 MET A O 1
ATOM 2405 N N . GLU A 1 302 ? -18.237 -8.023 20.208 1.00 90.38 302 GLU A N 1
ATOM 2406 C CA . GLU A 1 302 ? -18.584 -8.344 21.595 1.00 90.38 302 GLU A CA 1
ATOM 2407 C C . GLU A 1 302 ? -18.601 -7.086 22.477 1.00 90.38 302 GLU A C 1
ATOM 2409 O O . GLU A 1 302 ? -19.503 -6.920 23.296 1.00 90.38 302 GLU A O 1
ATOM 2414 N N . THR A 1 303 ? -17.624 -6.190 22.305 1.00 87.75 303 THR A N 1
ATOM 2415 C CA . THR A 1 303 ? -17.481 -4.963 23.107 1.00 87.75 303 THR A CA 1
ATOM 2416 C C . THR A 1 303 ? -18.311 -3.792 22.585 1.00 87.75 303 THR A C 1
ATOM 2418 O O . THR A 1 303 ? -18.430 -2.788 23.280 1.00 87.75 303 THR A O 1
ATOM 2421 N N . LYS A 1 304 ? -18.904 -3.916 21.388 1.00 89.31 304 LYS A N 1
ATOM 2422 C CA . LYS A 1 304 ? -19.622 -2.844 20.671 1.00 89.31 304 LYS A CA 1
ATOM 2423 C C . LYS A 1 304 ? -18.759 -1.600 20.437 1.00 89.31 304 LYS A C 1
ATOM 2425 O O . LYS A 1 304 ? -19.248 -0.473 20.466 1.00 89.31 304 LYS A O 1
ATOM 2430 N N . THR A 1 305 ? -17.470 -1.820 20.213 1.00 87.75 305 THR A N 1
ATOM 2431 C CA . THR A 1 305 ? -16.495 -0.756 19.968 1.00 87.75 305 THR A CA 1
ATOM 2432 C C . THR A 1 305 ? -16.561 -0.324 18.494 1.00 87.75 305 THR A C 1
ATOM 2434 O O . THR A 1 305 ? -16.594 -1.199 17.628 1.00 87.75 305 THR A O 1
ATOM 2437 N N . PRO A 1 306 ? -16.597 0.984 18.177 1.00 91.31 306 PRO A N 1
ATOM 2438 C CA . PRO A 1 306 ? -16.593 1.454 16.789 1.00 91.31 306 PRO A CA 1
ATOM 2439 C C . PRO A 1 306 ? -15.236 1.219 16.104 1.00 91.31 306 PRO A C 1
ATOM 2441 O O . PRO A 1 306 ? -14.199 1.221 16.772 1.00 91.31 306 PRO A O 1
ATOM 2444 N N . VAL A 1 307 ? -15.262 1.050 14.776 1.00 90.06 307 VAL A N 1
ATOM 2445 C CA . VAL A 1 307 ? -14.094 0.892 13.887 1.00 90.06 307 VAL A CA 1
ATOM 2446 C C . VAL A 1 307 ? -14.286 1.669 12.591 1.00 90.06 307 VAL A C 1
ATOM 2448 O O . VAL A 1 307 ? -15.462 1.812 12.181 1.00 90.06 307 VAL A O 1
#

InterPro domains:
  IPR003105 SRA-YDG [PF02182] (215-307)
  IPR003105 SRA-YDG [PS51015] (216-307)
  IPR003105 SRA-YDG [SM00466] (211-307)
  IPR013922 Cyclin PHO80-like [PF08613] (13-118)
  IPR015947 PUA-like superfamily [SSF88697] (201-307)
  IPR036915 Cyclin-like superfamily [SSF47954] (57-115)
  IPR036987 SRA-YDG superfamily [G3DSA:2.30.280.10] (203-307)
  IPR051357 Histone-lysine N-methyltransferase SUVAR3-9 [PTHR45660] (114-307)

Secondary structure (DSSP, 8-state):
------PPPPHHHHHHHHHHHHHHHHHHHHHTT-SS-------TT--SS--SS-HHHHHHHHHHHS---THHHHHHHHHHHHHHHHSTT----TTTHHHHHHHHHHHHHHHHHHHHHHHHHTTTS-S--------------BTTSTT---S-HHHHHHHHHHHHHHHHHHHHHHHHHHHHHHTT---STTHHHHHHHHHHHHHHHH-----PPPBSPPTT--TT---SSHHHHHHTTS---SS-SEEEEEETTEEEEEEE---SSS--EE-STT-EE-PPP--TTSPPPS-HHHHHHHHHHHHT---